Protein AF-A0A8H6FBV3-F1 (afdb_monomer)

Secondary structure (DSSP, 8-state):
----------SSPPB-TT-HHHHHHHHHHHHHHTT-GGGGTSPPPTTS-HHHHHHHHHHHHHHHHHHGGGB-HHHHTTS-GGGGS-HHHHHHHHHHHHS--SHHHHHHHHHHHHH--GGGSS-HHHHHHHHHHHHHHHHHTT----HHHHHHHHHHHHS-GGGHHHHHHHHHSTT--HHHHHHHHHHHHHHHHHHHTT-S---------------S------TT-B-TTT-SBS-GGG-TTT-GGGS-HHHHHHHHHHHHHHHHHHHHHHHHHHS--S---S-S--

Structure (mmCIF, N/CA/C/O backbone):
data_AF-A0A8H6FBV3-F1
#
_entry.id   AF-A0A8H6FBV3-F1
#
loop_
_atom_site.group_PDB
_atom_site.id
_atom_site.type_symbol
_atom_site.label_atom_id
_atom_site.label_alt_id
_atom_site.label_comp_id
_atom_site.label_asym_id
_atom_site.label_entity_id
_atom_site.label_seq_id
_atom_site.pdbx_PDB_ins_code
_atom_site.Cartn_x
_atom_site.Cartn_y
_atom_site.Cartn_z
_atom_site.occupancy
_atom_site.B_iso_or_equiv
_atom_site.auth_seq_id
_atom_site.auth_comp_id
_atom_site.auth_asym_id
_atom_site.auth_atom_id
_atom_site.pdbx_PDB_model_num
ATOM 1 N N . MET A 1 1 ? 17.469 -27.649 -43.132 1.00 36.38 1 MET A N 1
ATOM 2 C CA . MET A 1 1 ? 17.960 -26.373 -42.574 1.00 36.38 1 MET A CA 1
ATOM 3 C C . MET A 1 1 ? 16.772 -25.762 -41.874 1.00 36.38 1 MET A C 1
ATOM 5 O O . MET A 1 1 ? 15.987 -25.076 -42.512 1.00 36.38 1 MET A O 1
ATOM 9 N N . ASP A 1 2 ? 16.589 -26.124 -40.611 1.00 36.38 2 ASP A N 1
ATOM 10 C CA . ASP A 1 2 ? 15.511 -25.585 -39.791 1.00 36.38 2 ASP A CA 1
ATOM 11 C C . ASP A 1 2 ? 16.043 -24.346 -39.068 1.00 36.38 2 ASP A C 1
ATOM 13 O O . ASP A 1 2 ? 17.140 -24.405 -38.505 1.00 36.38 2 ASP A O 1
ATOM 17 N N . PRO A 1 3 ? 15.338 -23.205 -39.112 1.00 50.34 3 PRO A N 1
ATOM 18 C CA . PRO A 1 3 ? 15.733 -22.046 -38.342 1.00 50.34 3 PRO A CA 1
ATOM 19 C C . PRO A 1 3 ? 15.355 -22.309 -36.886 1.00 50.34 3 PRO A C 1
ATOM 21 O O . PRO A 1 3 ? 14.178 -22.310 -36.524 1.00 50.34 3 PRO A O 1
ATOM 24 N N . GLU A 1 4 ? 16.360 -22.543 -36.046 1.00 41.62 4 GLU A N 1
ATOM 25 C CA . GLU A 1 4 ? 16.199 -22.505 -34.599 1.00 41.62 4 GLU A CA 1
ATOM 26 C C . GLU A 1 4 ? 15.696 -21.113 -34.210 1.00 41.62 4 GLU A C 1
ATOM 28 O O . GLU A 1 4 ? 16.432 -20.123 -34.188 1.00 41.62 4 GLU A O 1
ATOM 33 N N . THR A 1 5 ? 14.404 -21.025 -33.909 1.00 41.53 5 THR A N 1
ATOM 34 C CA . THR A 1 5 ? 13.832 -19.903 -33.178 1.00 41.53 5 THR A CA 1
ATOM 35 C C . THR A 1 5 ? 14.474 -19.894 -31.798 1.00 41.53 5 THR A C 1
ATOM 37 O O . THR A 1 5 ? 14.030 -20.592 -30.886 1.00 41.53 5 THR A O 1
ATOM 40 N N . SER A 1 6 ? 15.552 -19.122 -31.664 1.00 36.62 6 SER A N 1
ATOM 41 C CA . SER A 1 6 ? 16.175 -18.791 -30.389 1.00 36.62 6 SER A CA 1
ATOM 42 C C . SER A 1 6 ? 15.161 -18.020 -29.544 1.00 36.62 6 SER A C 1
ATOM 44 O O . SER A 1 6 ? 15.046 -16.796 -29.600 1.00 36.62 6 SER A O 1
ATOM 46 N N . THR A 1 7 ? 14.351 -18.761 -28.791 1.00 39.19 7 THR A N 1
ATOM 47 C CA . THR A 1 7 ? 13.561 -18.218 -27.693 1.00 39.19 7 THR A CA 1
ATOM 48 C C . THR A 1 7 ? 14.531 -17.616 -26.688 1.00 39.19 7 THR A C 1
ATOM 50 O O . THR A 1 7 ? 15.174 -18.345 -25.932 1.00 39.19 7 THR A O 1
ATOM 53 N N . PHE A 1 8 ? 14.625 -16.286 -26.669 1.00 41.56 8 PHE A N 1
ATOM 54 C CA . PHE A 1 8 ? 15.199 -15.526 -25.564 1.00 41.56 8 PHE A CA 1
ATOM 55 C C . PHE A 1 8 ? 14.412 -15.875 -24.290 1.00 41.56 8 PHE A C 1
ATOM 57 O O . PHE A 1 8 ? 13.411 -15.244 -23.952 1.00 41.56 8 PHE A O 1
ATOM 64 N N . LYS A 1 9 ? 14.831 -16.924 -23.577 1.00 46.62 9 LYS A N 1
ATOM 65 C CA . LYS A 1 9 ? 14.408 -17.139 -22.195 1.00 46.62 9 LYS A CA 1
ATOM 66 C C . LYS A 1 9 ? 15.098 -16.059 -21.380 1.00 46.62 9 LYS A C 1
ATOM 68 O O . LYS A 1 9 ? 16.295 -16.151 -21.120 1.00 46.62 9 LYS A O 1
ATOM 73 N N . SER A 1 10 ? 14.354 -15.008 -21.040 1.00 55.53 10 SER A N 1
ATOM 74 C CA . SER A 1 10 ? 14.833 -14.017 -20.082 1.00 55.53 10 SER A CA 1
ATOM 75 C C . SER A 1 10 ? 15.294 -14.763 -18.820 1.00 55.53 10 SER A C 1
ATOM 77 O O . SER A 1 10 ? 14.540 -15.604 -18.325 1.00 55.53 10 SER A O 1
ATOM 79 N N . PRO A 1 11 ? 16.513 -14.513 -18.308 1.00 75.06 11 PRO A N 1
ATOM 80 C CA . PRO A 1 11 ? 17.035 -15.197 -17.122 1.00 75.06 11 PRO A CA 1
ATOM 81 C C . PRO A 1 11 ? 16.265 -14.834 -15.842 1.00 75.06 11 PRO A C 1
ATOM 83 O O . PRO A 1 11 ? 16.495 -15.427 -14.793 1.00 75.06 11 PRO A O 1
ATOM 86 N N . ILE A 1 12 ? 15.352 -13.864 -15.926 1.00 86.06 12 ILE A N 1
ATOM 87 C CA . ILE A 1 12 ? 14.548 -13.364 -14.816 1.00 86.06 12 ILE A CA 1
ATOM 88 C C . ILE A 1 12 ? 13.329 -14.263 -14.620 1.00 86.06 12 ILE A C 1
ATOM 90 O O . ILE A 1 12 ? 12.558 -14.515 -15.553 1.00 86.06 12 ILE A O 1
ATOM 94 N N . ARG A 1 13 ? 13.131 -14.718 -13.380 1.00 89.81 13 ARG A N 1
ATOM 95 C CA . ARG A 1 13 ? 11.948 -15.482 -12.976 1.00 89.81 13 ARG A CA 1
ATOM 96 C C . ARG A 1 13 ? 10.691 -14.656 -13.235 1.00 89.81 13 ARG A C 1
ATOM 98 O O . ARG A 1 13 ? 10.647 -13.483 -12.889 1.00 89.81 13 ARG A O 1
ATOM 105 N N . GLN A 1 14 ? 9.651 -15.264 -13.801 1.00 93.19 14 GLN A N 1
ATOM 106 C CA . GLN A 1 14 ? 8.417 -14.526 -14.061 1.00 93.19 14 GLN A CA 1
ATOM 107 C C . GLN A 1 14 ? 7.734 -14.049 -12.770 1.00 93.19 14 GLN A C 1
ATOM 109 O O . GLN A 1 14 ? 7.725 -14.761 -11.762 1.00 93.19 14 GLN A O 1
ATOM 114 N N . LEU A 1 15 ? 7.124 -12.865 -12.825 1.00 93.44 15 LEU A N 1
ATOM 115 C CA . LEU A 1 15 ? 6.291 -12.314 -11.767 1.00 93.44 15 LEU A CA 1
ATOM 116 C C . LEU A 1 15 ? 5.021 -13.146 -11.607 1.00 93.44 15 LEU A C 1
ATOM 118 O O . LEU A 1 15 ? 4.263 -13.358 -12.556 1.00 93.44 15 LEU A O 1
ATOM 122 N N . THR A 1 16 ? 4.785 -13.560 -10.375 1.00 92.19 16 THR A N 1
ATOM 123 C CA . THR A 1 16 ? 3.609 -14.262 -9.865 1.00 92.19 16 THR A CA 1
ATOM 124 C C . THR A 1 16 ? 3.089 -13.509 -8.643 1.00 92.19 16 THR A C 1
ATOM 126 O O . THR A 1 16 ? 3.710 -12.550 -8.185 1.00 92.19 16 THR A O 1
ATOM 129 N N . ASP A 1 17 ? 1.989 -13.977 -8.061 1.00 85.38 17 ASP A N 1
ATOM 130 C CA . ASP A 1 17 ? 1.403 -13.325 -6.887 1.00 85.38 17 ASP A CA 1
ATOM 131 C C . ASP A 1 17 ? 2.278 -13.395 -5.622 1.00 85.38 17 ASP A C 1
ATOM 133 O O . ASP A 1 17 ? 2.060 -12.628 -4.689 1.00 85.38 17 ASP A O 1
ATOM 137 N N . ASN A 1 18 ? 3.305 -14.254 -5.609 1.00 82.81 18 ASN A N 1
ATOM 138 C CA . ASN A 1 18 ? 4.066 -14.582 -4.400 1.00 82.81 18 ASN A CA 1
ATOM 139 C C . ASN A 1 18 ? 5.547 -14.170 -4.442 1.00 82.81 18 ASN A C 1
ATOM 141 O O . ASN A 1 18 ? 6.269 -14.439 -3.489 1.00 82.81 18 ASN A O 1
ATOM 145 N N . ASN A 1 19 ? 6.036 -13.565 -5.528 1.00 90.19 19 ASN A N 1
ATOM 146 C CA . ASN A 1 19 ? 7.470 -13.271 -5.693 1.00 90.19 19 ASN A CA 1
ATOM 147 C C . ASN A 1 19 ? 7.766 -11.829 -6.127 1.00 90.19 19 ASN A C 1
ATOM 149 O O . ASN A 1 19 ? 8.844 -11.570 -6.656 1.00 90.19 19 ASN A O 1
ATOM 153 N N . TYR A 1 20 ? 6.841 -10.889 -5.905 1.00 89.88 20 TYR A N 1
ATOM 154 C CA . TYR A 1 20 ? 7.011 -9.495 -6.329 1.00 89.88 20 TYR A CA 1
ATOM 155 C C . TYR A 1 20 ? 8.301 -8.853 -5.802 1.00 89.88 20 TYR A C 1
ATOM 157 O O . TYR A 1 20 ? 9.015 -8.218 -6.571 1.00 89.88 20 TYR A O 1
ATOM 165 N N . SER A 1 21 ? 8.643 -9.050 -4.524 1.00 86.62 21 SER A N 1
ATOM 166 C CA . SER A 1 21 ? 9.852 -8.463 -3.927 1.00 86.62 21 SER A CA 1
ATOM 167 C C . SER A 1 21 ? 11.143 -8.977 -4.571 1.00 86.62 21 SER A C 1
ATOM 169 O O . SER A 1 21 ? 12.029 -8.182 -4.871 1.00 86.62 21 SER A O 1
ATOM 171 N N . GLU A 1 22 ? 11.240 -10.288 -4.815 1.00 89.12 22 GLU A N 1
ATOM 172 C CA . GLU A 1 22 ? 12.386 -10.908 -5.498 1.00 89.12 22 GLU A CA 1
ATOM 173 C C . GLU A 1 22 ? 12.469 -10.434 -6.952 1.00 89.12 22 GLU A C 1
ATOM 175 O O . GLU A 1 22 ? 13.505 -9.953 -7.403 1.00 89.12 22 GLU A O 1
ATOM 180 N N . TRP A 1 23 ? 11.340 -10.486 -7.660 1.00 94.81 23 TRP A N 1
ATOM 181 C CA . TRP A 1 23 ? 11.230 -10.046 -9.047 1.00 94.81 23 TRP A CA 1
ATOM 182 C C . TRP A 1 23 ? 11.622 -8.574 -9.217 1.00 94.81 23 TRP A C 1
ATOM 184 O O . TRP A 1 23 ? 12.351 -8.220 -10.143 1.00 94.81 23 TRP A O 1
ATOM 194 N N . LEU A 1 24 ? 11.198 -7.705 -8.297 1.00 93.19 24 LEU A N 1
ATOM 195 C CA . LEU A 1 24 ? 11.514 -6.280 -8.333 1.00 93.19 24 LEU A CA 1
ATOM 196 C C . LEU A 1 24 ? 13.025 -6.023 -8.234 1.00 93.19 24 LEU A C 1
ATOM 198 O O . LEU A 1 24 ? 13.517 -5.079 -8.854 1.00 93.19 24 LEU A O 1
ATOM 202 N N . ILE A 1 25 ? 13.768 -6.843 -7.483 1.00 92.62 25 ILE A N 1
ATOM 203 C CA . ILE A 1 25 ? 15.232 -6.739 -7.383 1.00 92.62 25 ILE A CA 1
ATOM 204 C C . ILE A 1 25 ? 15.870 -7.005 -8.752 1.00 92.62 25 ILE A C 1
ATOM 206 O O . ILE A 1 25 ? 16.685 -6.197 -9.212 1.00 92.62 25 ILE A O 1
ATOM 210 N N . ASP A 1 26 ? 15.449 -8.075 -9.427 1.00 94.44 26 ASP A N 1
ATOM 211 C CA . ASP A 1 26 ? 15.965 -8.461 -10.743 1.00 94.44 26 ASP A CA 1
ATOM 212 C C . ASP A 1 26 ? 15.622 -7.423 -11.819 1.00 94.44 26 ASP A C 1
ATOM 214 O O . ASP A 1 26 ? 16.484 -7.009 -12.598 1.00 94.44 26 ASP A O 1
ATOM 218 N N . ILE A 1 27 ? 14.383 -6.922 -11.828 1.00 95.12 27 ILE A N 1
ATOM 219 C CA . ILE A 1 27 ? 13.943 -5.878 -12.765 1.00 95.12 27 ILE A CA 1
ATOM 220 C C . ILE A 1 27 ? 14.679 -4.568 -12.532 1.00 95.12 27 ILE A C 1
ATOM 222 O O . ILE A 1 27 ? 15.121 -3.917 -13.482 1.00 95.12 27 ILE A O 1
ATOM 226 N N . LYS A 1 28 ? 14.879 -4.189 -11.271 1.00 93.94 28 LYS A N 1
ATOM 227 C CA . LYS A 1 28 ? 15.669 -3.010 -10.928 1.00 93.94 28 LYS A CA 1
ATOM 228 C C . LYS A 1 28 ? 17.103 -3.140 -11.433 1.00 93.94 28 LYS A C 1
ATOM 230 O O . LYS A 1 28 ? 17.643 -2.162 -11.949 1.00 93.94 28 LYS A O 1
ATOM 235 N N . ALA A 1 29 ? 17.719 -4.317 -11.322 1.00 93.38 29 ALA A N 1
ATOM 236 C CA . ALA A 1 29 ? 19.051 -4.571 -11.869 1.00 93.38 29 ALA A CA 1
ATOM 237 C C . ALA A 1 29 ? 19.065 -4.493 -13.408 1.00 93.38 29 ALA A C 1
ATOM 239 O O . ALA A 1 29 ? 19.900 -3.780 -13.970 1.00 93.38 29 ALA A O 1
ATOM 240 N N . LEU A 1 30 ? 18.101 -5.137 -14.077 1.00 94.31 30 LEU A N 1
ATOM 241 C CA . LEU A 1 30 ? 17.950 -5.125 -15.536 1.00 94.31 30 LEU A CA 1
ATOM 242 C C . LEU A 1 30 ? 17.825 -3.697 -16.086 1.00 94.31 30 LEU A C 1
ATOM 244 O O . LEU A 1 30 ? 18.582 -3.287 -16.968 1.00 94.31 30 LEU A O 1
ATOM 248 N N . LEU A 1 31 ? 16.889 -2.919 -15.539 1.00 95.06 31 LEU A N 1
ATOM 249 C CA . LEU A 1 31 ? 16.607 -1.563 -16.005 1.00 95.06 31 LEU A CA 1
ATOM 250 C C . LEU A 1 31 ? 17.747 -0.596 -15.678 1.00 95.06 31 LEU A C 1
ATOM 252 O O . LEU A 1 31 ? 18.034 0.300 -16.472 1.00 95.06 31 LEU A O 1
ATOM 256 N N . ARG A 1 32 ? 18.440 -0.770 -14.544 1.00 94.00 32 ARG A N 1
ATOM 257 C CA . ARG A 1 32 ? 19.646 0.016 -14.227 1.00 94.00 32 ARG A CA 1
ATOM 258 C C . ARG A 1 32 ? 20.781 -0.267 -15.202 1.00 94.00 32 ARG A C 1
ATOM 260 O O . ARG A 1 32 ? 21.422 0.684 -15.641 1.00 94.00 32 ARG A O 1
ATOM 267 N N . GLY A 1 33 ? 20.979 -1.528 -15.591 1.00 92.06 33 GLY A N 1
ATOM 268 C CA . GLY A 1 33 ? 21.960 -1.910 -16.611 1.00 92.06 33 GLY A CA 1
ATOM 269 C C . GLY A 1 33 ? 21.747 -1.189 -17.946 1.00 92.06 33 GLY A C 1
ATOM 270 O O . GLY A 1 33 ? 22.712 -0.856 -18.629 1.00 92.06 33 GLY A O 1
ATOM 271 N N . LYS A 1 34 ? 20.491 -0.863 -18.272 1.00 93.19 34 LYS A N 1
ATOM 272 C CA . LYS A 1 34 ? 20.105 -0.116 -19.478 1.00 93.19 34 LYS A CA 1
ATOM 273 C C . LYS A 1 34 ? 19.837 1.376 -19.263 1.00 93.19 34 LYS A C 1
ATOM 275 O O . LYS A 1 34 ? 19.474 2.065 -20.205 1.00 93.19 34 LYS A O 1
ATOM 280 N N . LYS A 1 35 ? 20.043 1.903 -18.049 1.00 93.44 35 LYS A N 1
ATOM 281 C CA . LYS A 1 35 ? 19.740 3.301 -17.668 1.00 93.44 35 LYS A CA 1
ATOM 282 C C . LYS A 1 35 ? 18.259 3.697 -17.828 1.00 93.44 35 LYS A C 1
ATOM 284 O O . LYS A 1 35 ? 17.950 4.878 -17.941 1.00 93.44 35 LYS A O 1
ATOM 289 N N . LEU A 1 36 ? 17.348 2.725 -17.772 1.00 94.62 36 LEU A N 1
ATOM 290 C CA . LEU A 1 36 ? 15.904 2.920 -17.938 1.00 94.62 36 LEU A CA 1
ATOM 291 C C . LEU A 1 36 ? 15.145 3.050 -16.606 1.00 94.62 36 LEU A C 1
ATOM 293 O O . LEU A 1 36 ? 14.011 3.511 -16.587 1.00 94.62 36 LEU A O 1
ATOM 297 N N . TRP A 1 37 ? 15.767 2.683 -15.475 1.00 94.25 37 TRP A N 1
ATOM 298 C CA . TRP A 1 37 ? 15.100 2.621 -14.162 1.00 94.25 37 TRP A CA 1
ATOM 299 C C . TRP A 1 37 ? 14.359 3.911 -13.781 1.00 94.25 37 TRP A C 1
ATOM 301 O O . TRP A 1 37 ? 13.216 3.846 -13.338 1.00 94.25 37 TRP A O 1
ATOM 311 N N . ASN A 1 38 ? 14.970 5.078 -13.992 1.00 91.94 38 ASN A N 1
ATOM 312 C CA . ASN A 1 38 ? 14.386 6.358 -13.575 1.00 91.94 38 ASN A CA 1
ATOM 313 C C . ASN A 1 38 ? 13.064 6.662 -14.302 1.00 91.94 38 ASN A C 1
ATOM 315 O O . ASN A 1 38 ? 12.129 7.162 -13.685 1.00 91.94 38 ASN A O 1
ATOM 319 N N . TYR A 1 39 ? 12.949 6.256 -15.569 1.00 92.44 39 TYR A N 1
ATOM 320 C CA . TYR A 1 39 ? 11.742 6.424 -16.387 1.00 92.44 39 TYR A CA 1
ATOM 321 C C . TYR A 1 39 ? 10.570 5.548 -15.931 1.00 92.44 39 TYR A C 1
ATOM 323 O O . TYR A 1 39 ? 9.466 5.710 -16.425 1.00 92.44 39 TYR A O 1
ATOM 331 N N . THR A 1 40 ? 10.795 4.629 -14.986 1.00 90.88 40 THR A N 1
ATOM 332 C CA . THR A 1 40 ? 9.735 3.805 -14.384 1.00 90.88 40 THR A CA 1
ATOM 333 C C . THR A 1 40 ? 9.308 4.272 -12.994 1.00 90.88 40 THR A C 1
ATOM 335 O O . THR A 1 40 ? 8.367 3.725 -12.428 1.00 90.88 40 THR A O 1
ATOM 338 N N . GLN A 1 41 ? 10.023 5.239 -12.412 1.00 88.75 41 GLN A N 1
ATOM 339 C CA . GLN A 1 41 ? 9.788 5.722 -11.046 1.00 88.75 41 GLN A CA 1
ATOM 340 C C . GLN A 1 41 ? 9.212 7.137 -11.021 1.00 88.75 41 GLN A C 1
ATOM 342 O O . GLN A 1 41 ? 8.458 7.475 -10.112 1.00 88.75 41 GLN A O 1
ATOM 347 N N . GLU A 1 42 ? 9.575 7.960 -12.003 1.00 87.00 42 GLU A N 1
ATOM 348 C CA . GLU A 1 42 ? 9.211 9.372 -12.063 1.00 87.00 42 GLU A CA 1
ATOM 349 C C . GLU A 1 42 ? 8.268 9.621 -13.236 1.00 87.00 42 GLU A C 1
ATOM 351 O O . GLU A 1 42 ? 8.569 9.249 -14.372 1.00 87.00 42 GLU A O 1
ATOM 356 N N . ALA A 1 43 ? 7.146 10.284 -12.950 1.00 85.62 43 ALA A N 1
ATOM 357 C CA . ALA A 1 43 ? 6.222 10.760 -13.968 1.00 85.62 43 ALA A CA 1
ATOM 358 C C . ALA A 1 43 ? 6.925 11.743 -14.928 1.00 85.62 43 ALA A C 1
ATOM 360 O O . ALA A 1 43 ? 7.889 12.412 -14.532 1.00 85.62 43 ALA A O 1
ATOM 361 N N . PRO A 1 44 ? 6.450 11.868 -16.180 1.00 84.62 44 PRO A N 1
ATOM 362 C CA . PRO A 1 44 ? 6.997 12.850 -17.100 1.00 84.62 44 PRO A CA 1
ATOM 363 C C . PRO A 1 44 ? 6.777 14.260 -16.546 1.00 84.62 44 PRO A C 1
ATOM 365 O O . PRO A 1 44 ? 5.670 14.631 -16.162 1.00 84.62 44 PRO A O 1
ATOM 368 N N . ASP A 1 45 ? 7.848 15.045 -16.523 1.00 84.88 45 ASP A N 1
ATOM 369 C CA . ASP A 1 45 ? 7.813 16.444 -16.107 1.00 84.88 45 ASP A CA 1
ATOM 370 C C . ASP A 1 45 ? 7.087 17.287 -17.178 1.00 84.88 45 ASP A C 1
ATOM 372 O O . ASP A 1 45 ? 7.550 17.317 -18.330 1.00 84.88 45 ASP A O 1
ATOM 376 N N . PRO A 1 46 ? 5.960 17.944 -16.836 1.00 83.94 46 PRO A N 1
ATOM 377 C CA . PRO A 1 46 ? 5.157 18.695 -17.796 1.00 83.94 46 PRO A CA 1
ATOM 378 C C . PRO A 1 46 ? 5.872 19.944 -18.328 1.00 83.94 46 PRO A C 1
ATOM 380 O O . PRO A 1 46 ? 5.564 20.377 -19.439 1.00 83.94 46 PRO A O 1
ATOM 383 N N . ASP A 1 47 ? 6.853 20.481 -17.596 1.00 86.31 47 ASP A N 1
ATOM 384 C CA . ASP A 1 47 ? 7.536 21.736 -17.932 1.00 86.31 47 ASP A CA 1
A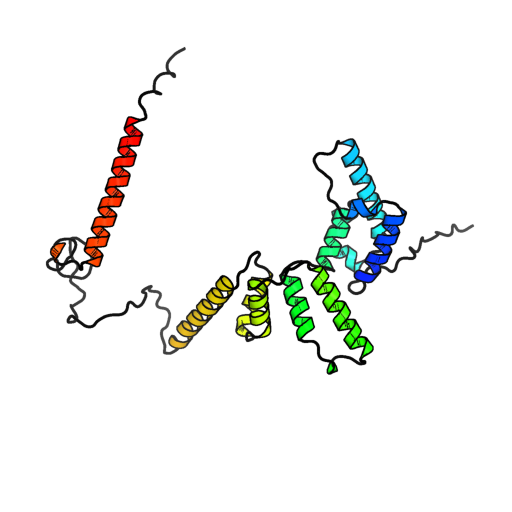TOM 385 C C . ASP A 1 47 ? 8.724 21.529 -18.889 1.00 86.31 47 ASP A C 1
ATOM 387 O O . ASP A 1 47 ? 9.333 22.482 -19.386 1.00 86.31 47 ASP A O 1
ATOM 391 N N . LYS A 1 48 ? 9.068 20.271 -19.191 1.00 87.25 48 LYS A N 1
ATOM 392 C CA . LYS A 1 48 ? 10.144 19.942 -20.133 1.00 87.25 48 LYS A CA 1
ATOM 393 C C . LYS A 1 48 ? 9.721 20.139 -21.586 1.00 87.25 48 LYS A C 1
ATOM 395 O O . LYS A 1 48 ? 8.559 19.988 -21.954 1.00 87.25 48 LYS A O 1
ATOM 400 N N . SER A 1 49 ? 10.710 20.403 -22.445 1.00 89.81 49 SER A N 1
ATOM 401 C CA . SER A 1 49 ? 10.507 20.557 -23.890 1.00 89.81 49 SER A CA 1
ATOM 402 C C . SER A 1 49 ? 9.824 19.337 -24.521 1.00 89.81 49 SER A C 1
ATOM 404 O O . SER A 1 49 ? 10.012 18.200 -24.083 1.00 89.81 49 SER A O 1
ATOM 406 N N . VAL A 1 50 ? 9.113 19.554 -25.632 1.00 88.31 50 VAL A N 1
ATOM 407 C CA . VAL A 1 50 ? 8.453 18.486 -26.413 1.00 88.31 50 VAL A CA 1
ATOM 408 C C . VAL A 1 50 ? 9.424 17.351 -26.768 1.00 88.31 50 VAL A C 1
ATOM 410 O O . VAL A 1 50 ? 9.075 16.177 -26.682 1.00 88.31 50 VAL A O 1
ATOM 413 N N . THR A 1 51 ? 10.672 17.685 -27.103 1.00 88.88 51 THR A N 1
ATOM 414 C CA . THR A 1 51 ? 11.734 16.712 -27.404 1.00 88.88 51 THR A CA 1
ATOM 415 C C . THR A 1 51 ? 12.148 15.877 -26.192 1.00 88.88 51 THR A C 1
ATOM 417 O O . THR A 1 51 ? 12.378 14.676 -26.321 1.00 88.88 51 THR A O 1
ATOM 420 N N . ALA A 1 52 ? 12.225 16.480 -25.004 1.00 87.75 52 ALA A N 1
ATOM 421 C CA . ALA A 1 52 ? 12.543 15.770 -23.771 1.00 87.75 52 ALA A CA 1
ATOM 422 C C . ALA A 1 52 ? 11.387 14.865 -23.322 1.00 87.75 52 ALA A C 1
ATOM 424 O O . ALA A 1 52 ? 11.636 13.754 -22.855 1.00 87.75 52 ALA A O 1
ATOM 425 N N . GLN A 1 53 ? 10.139 15.299 -23.521 1.00 87.94 53 GLN A N 1
ATOM 426 C CA . GLN A 1 53 ? 8.958 14.473 -23.270 1.00 87.94 53 GLN A CA 1
ATOM 427 C C . GLN A 1 53 ? 8.882 13.277 -24.225 1.00 87.94 53 GLN A C 1
ATOM 429 O O . GLN A 1 53 ? 8.605 12.169 -23.777 1.00 87.94 53 GLN A O 1
ATOM 434 N N . ALA A 1 54 ? 9.162 13.471 -25.518 1.00 90.00 54 ALA A N 1
ATOM 435 C CA . ALA A 1 54 ? 9.216 12.376 -26.488 1.00 90.00 54 ALA A CA 1
ATOM 436 C C . ALA A 1 54 ? 10.272 11.335 -26.087 1.00 90.00 54 ALA A C 1
ATOM 438 O O . ALA A 1 54 ? 9.957 10.159 -25.954 1.00 90.00 54 ALA A O 1
ATOM 439 N N . LYS A 1 55 ? 11.487 11.786 -25.746 1.00 91.50 55 LYS A N 1
ATOM 440 C CA . LYS A 1 55 ? 12.553 10.899 -25.263 1.00 91.50 55 LYS A CA 1
ATOM 441 C C . LYS A 1 55 ? 12.168 10.144 -23.986 1.00 91.50 55 LYS A C 1
ATOM 443 O O . LYS A 1 55 ? 12.532 8.979 -23.839 1.00 91.50 55 LYS A O 1
ATOM 448 N N . TRP A 1 56 ? 11.474 10.805 -23.054 1.00 93.44 56 TRP A N 1
ATOM 449 C CA . TRP A 1 56 ? 10.966 10.149 -21.847 1.00 93.44 56 TRP A CA 1
ATOM 450 C C . TRP A 1 56 ? 9.985 9.033 -22.214 1.00 93.44 56 TRP A C 1
ATOM 452 O O . TRP A 1 56 ? 10.152 7.924 -21.719 1.00 93.44 56 TRP A O 1
ATOM 462 N N . ARG A 1 57 ? 9.036 9.295 -23.125 1.00 92.06 57 ARG A N 1
ATOM 463 C CA . ARG A 1 57 ? 8.055 8.294 -23.578 1.00 92.06 57 ARG A CA 1
ATOM 464 C C . ARG A 1 57 ? 8.730 7.110 -24.259 1.00 92.06 57 ARG A C 1
ATOM 466 O O . ARG A 1 57 ? 8.429 5.981 -23.904 1.00 92.06 57 ARG A O 1
ATOM 473 N N . ASP A 1 58 ? 9.689 7.359 -25.148 1.00 93.94 58 ASP A N 1
ATOM 474 C CA . ASP A 1 58 ? 10.437 6.290 -25.823 1.00 93.94 58 ASP A CA 1
ATOM 475 C C . ASP A 1 58 ? 11.184 5.406 -24.811 1.00 93.94 58 ASP A C 1
ATOM 477 O O . ASP A 1 58 ? 11.164 4.183 -24.906 1.00 93.94 58 ASP A O 1
ATOM 481 N N . SER A 1 59 ? 11.799 6.019 -23.791 1.00 94.12 59 SER A N 1
ATOM 482 C CA . SER A 1 59 ? 12.503 5.284 -22.728 1.00 94.12 59 SER A CA 1
ATOM 483 C C . SER A 1 59 ? 11.543 4.535 -21.793 1.00 94.12 59 SER A C 1
ATOM 485 O O . SER A 1 59 ? 11.860 3.440 -21.331 1.00 94.12 59 SER A O 1
ATOM 487 N N . ALA A 1 60 ? 10.370 5.106 -21.503 1.00 94.31 60 ALA A N 1
ATOM 488 C CA . ALA A 1 60 ? 9.332 4.455 -20.708 1.00 94.31 60 ALA A CA 1
ATOM 489 C C . ALA A 1 60 ? 8.730 3.251 -21.451 1.00 94.31 60 ALA A C 1
ATOM 491 O O . ALA A 1 60 ? 8.530 2.202 -20.839 1.00 94.31 60 ALA A O 1
ATOM 492 N N . MET A 1 61 ? 8.510 3.371 -22.761 1.00 95.12 61 MET A N 1
ATOM 493 C CA . MET A 1 61 ? 8.054 2.283 -23.627 1.00 95.12 61 MET A CA 1
ATOM 494 C C . MET A 1 61 ? 9.113 1.177 -23.729 1.00 95.12 61 MET A C 1
ATOM 496 O O . MET A 1 61 ? 8.804 0.013 -23.495 1.00 95.12 61 MET A O 1
ATOM 500 N N . GLU A 1 62 ? 10.391 1.525 -23.934 1.00 95.25 62 GLU A N 1
ATOM 501 C CA . GLU A 1 62 ? 11.480 0.534 -23.936 1.00 95.25 62 GLU A CA 1
ATOM 502 C C . GLU A 1 62 ? 11.565 -0.218 -22.594 1.00 95.25 62 GLU A C 1
ATOM 504 O O . GLU A 1 62 ? 11.799 -1.429 -22.552 1.00 95.25 62 GLU A O 1
ATOM 509 N N . ALA A 1 63 ? 11.348 0.475 -21.472 1.00 95.38 63 ALA A N 1
ATOM 510 C CA . ALA A 1 63 ? 11.272 -0.175 -20.170 1.00 95.38 63 ALA A CA 1
ATOM 511 C C . ALA A 1 63 ? 10.085 -1.151 -20.090 1.00 95.38 63 ALA A C 1
ATOM 513 O O . ALA A 1 63 ? 10.265 -2.277 -19.624 1.00 95.38 63 ALA A O 1
ATOM 514 N N . ALA A 1 64 ? 8.901 -0.756 -20.567 1.00 94.81 64 ALA A N 1
ATOM 515 C CA . ALA A 1 64 ? 7.718 -1.615 -20.604 1.00 94.81 64 ALA A CA 1
ATOM 516 C C . ALA A 1 64 ? 7.949 -2.887 -21.435 1.00 94.81 64 ALA A C 1
ATOM 518 O O . ALA A 1 64 ? 7.630 -3.989 -20.975 1.00 94.81 64 ALA A O 1
ATOM 519 N N . ASP A 1 65 ? 8.587 -2.763 -22.600 1.00 95.06 65 ASP A N 1
ATOM 520 C CA . ASP A 1 65 ? 8.925 -3.887 -23.479 1.00 95.06 65 ASP A CA 1
ATOM 521 C C . ASP A 1 65 ? 9.857 -4.899 -22.800 1.00 95.06 65 ASP A C 1
ATOM 523 O O . ASP A 1 65 ? 9.728 -6.111 -22.988 1.00 95.06 65 ASP A O 1
ATOM 527 N N . LEU A 1 66 ? 10.779 -4.424 -21.958 1.00 94.38 66 LEU A N 1
ATOM 528 C CA . LEU A 1 66 ? 11.697 -5.282 -21.206 1.00 94.38 66 LEU A CA 1
ATOM 529 C C . LEU A 1 66 ? 11.036 -5.964 -20.009 1.00 94.38 66 LEU A C 1
ATOM 531 O O . LEU A 1 66 ? 11.385 -7.100 -19.681 1.00 94.38 66 LEU A O 1
ATOM 535 N N . ILE A 1 67 ? 10.097 -5.286 -19.350 1.00 94.75 67 ILE A N 1
ATOM 536 C CA . ILE A 1 67 ? 9.397 -5.812 -18.175 1.00 94.75 67 ILE A CA 1
ATOM 537 C C . ILE A 1 67 ? 8.333 -6.831 -18.604 1.00 94.75 67 ILE A C 1
ATOM 539 O O . ILE A 1 67 ? 8.242 -7.909 -18.018 1.00 94.75 67 ILE A O 1
ATOM 543 N N . THR A 1 68 ? 7.566 -6.552 -19.658 1.00 95.19 68 THR A N 1
ATOM 544 C CA . THR A 1 68 ? 6.446 -7.378 -20.146 1.00 95.19 68 THR A CA 1
ATOM 545 C C . THR A 1 68 ? 6.722 -8.889 -20.259 1.00 95.19 68 THR A C 1
ATOM 547 O O . THR A 1 68 ? 5.880 -9.676 -19.807 1.00 95.19 68 THR A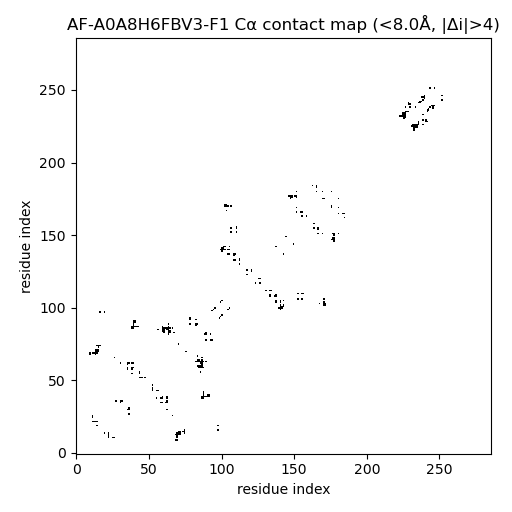 O 1
ATOM 550 N N . PRO A 1 69 ? 7.841 -9.376 -20.833 1.00 94.19 69 PRO A N 1
ATOM 551 C CA . PRO A 1 69 ? 8.115 -10.816 -20.929 1.00 94.19 69 PRO A CA 1
ATOM 552 C C . PRO A 1 69 ? 8.386 -11.475 -19.568 1.00 94.19 69 PRO A C 1
ATOM 554 O O . PRO A 1 69 ? 8.257 -12.693 -19.430 1.00 94.19 69 PRO A O 1
ATOM 557 N N . THR A 1 70 ? 8.729 -10.679 -18.555 1.00 94.25 70 THR A N 1
ATOM 558 C CA . THR A 1 70 ? 8.972 -11.146 -17.186 1.00 94.25 70 THR A CA 1
ATOM 559 C C . THR A 1 70 ? 7.695 -11.224 -16.355 1.00 94.25 70 THR A C 1
ATOM 561 O O . THR A 1 70 ? 7.751 -11.665 -15.217 1.00 94.25 70 THR A O 1
ATOM 564 N N . ILE A 1 71 ? 6.536 -10.829 -16.885 1.00 94.06 71 ILE A N 1
ATOM 565 C CA . ILE A 1 71 ? 5.253 -10.914 -16.179 1.00 94.06 71 ILE A CA 1
ATOM 566 C C . ILE A 1 71 ? 4.517 -12.183 -16.624 1.00 94.06 71 ILE A C 1
ATOM 568 O O . ILE A 1 71 ? 4.402 -12.450 -17.823 1.00 94.06 71 ILE A O 1
ATOM 572 N N . SER A 1 72 ? 3.993 -12.971 -15.681 1.00 94.00 72 SER A N 1
ATOM 573 C CA . SER A 1 72 ? 3.171 -14.139 -16.027 1.00 94.00 72 SER A CA 1
ATOM 574 C C . SER A 1 72 ? 1.808 -13.734 -16.607 1.00 94.00 72 SER A C 1
ATOM 576 O O . SER A 1 72 ? 1.276 -12.662 -16.317 1.00 94.00 72 SER A O 1
ATOM 578 N N . GLY A 1 73 ? 1.208 -14.610 -17.420 1.00 92.25 73 GLY A N 1
ATOM 579 C CA . GLY A 1 73 ? -0.105 -14.373 -18.038 1.00 92.25 73 GLY A CA 1
ATOM 580 C C . GLY A 1 73 ? -1.208 -13.930 -17.058 1.00 92.25 73 GLY A C 1
ATOM 581 O O . GLY A 1 73 ? -1.856 -12.920 -17.332 1.00 92.25 73 GLY A O 1
ATOM 582 N N . PRO A 1 74 ? -1.395 -14.602 -15.902 1.00 93.00 74 PRO A N 1
ATOM 583 C CA . PRO A 1 74 ? -2.397 -14.202 -14.910 1.00 93.00 74 PRO A CA 1
ATOM 584 C C . PRO A 1 74 ? -2.181 -12.796 -14.345 1.00 93.00 74 PRO A C 1
ATOM 586 O O . PRO A 1 74 ? -3.142 -12.072 -14.109 1.00 93.00 74 PRO A O 1
ATOM 589 N N . VAL A 1 75 ? -0.926 -12.381 -14.153 1.00 92.69 75 VAL A N 1
ATOM 590 C CA . VAL A 1 75 ? -0.611 -11.038 -13.647 1.00 92.69 75 VAL A CA 1
ATOM 591 C C . VAL A 1 75 ? -0.857 -9.980 -14.721 1.00 92.69 75 VAL A C 1
ATOM 593 O O . VAL A 1 75 ? -1.393 -8.919 -14.414 1.00 92.69 75 VAL A O 1
ATOM 596 N N . LYS A 1 76 ? -0.569 -10.282 -15.997 1.00 93.19 76 LYS A N 1
ATOM 597 C CA . LYS A 1 76 ? -0.880 -9.371 -17.113 1.00 93.19 76 LYS A CA 1
ATOM 598 C C . LYS A 1 76 ? -2.366 -9.028 -17.190 1.00 93.19 76 LYS A C 1
ATOM 600 O O . LYS A 1 76 ? -2.701 -7.882 -17.454 1.00 93.19 76 LYS A O 1
ATOM 605 N N . GLN A 1 77 ? -3.245 -9.992 -16.913 1.00 92.44 77 GLN A N 1
ATOM 606 C CA . GLN A 1 77 ? -4.698 -9.777 -16.917 1.00 92.44 77 GLN A CA 1
ATOM 607 C C . GLN A 1 77 ? -5.177 -8.800 -15.831 1.00 92.44 77 GLN A C 1
ATOM 609 O O . GLN A 1 77 ? -6.277 -8.268 -15.944 1.00 92.44 77 GLN A O 1
ATOM 614 N N . LYS A 1 78 ? -4.370 -8.551 -14.791 1.00 91.25 78 LYS A N 1
ATOM 615 C CA . LYS A 1 78 ? -4.673 -7.573 -13.733 1.00 91.25 78 LYS A CA 1
ATOM 616 C C . LYS A 1 78 ? -4.316 -6.135 -14.135 1.00 91.25 78 LYS A C 1
ATOM 618 O O . LYS A 1 78 ? -4.684 -5.207 -13.421 1.00 91.25 78 LYS A O 1
ATOM 623 N N . LEU A 1 79 ? -3.590 -5.944 -15.239 1.00 92.50 79 LEU A N 1
ATOM 624 C CA . LEU A 1 79 ? -3.136 -4.640 -15.720 1.00 92.50 79 LEU A CA 1
ATOM 625 C C . LEU A 1 79 ? -4.015 -4.127 -16.864 1.00 92.50 79 LEU A C 1
ATOM 627 O O . LEU A 1 79 ? -4.575 -4.896 -17.644 1.00 92.50 79 LEU A O 1
ATOM 631 N N . GLN A 1 80 ? -4.108 -2.803 -16.984 1.00 91.00 80 GLN A N 1
ATOM 632 C CA . GLN A 1 80 ? -4.747 -2.163 -18.131 1.00 91.00 80 GLN A CA 1
ATOM 633 C C . GLN A 1 80 ? -3.852 -2.253 -19.375 1.00 91.00 80 GLN A C 1
ATOM 635 O O . GLN A 1 80 ? -2.628 -2.270 -19.263 1.00 91.00 80 GLN A O 1
ATOM 640 N N . ALA A 1 81 ? -4.456 -2.280 -20.567 1.00 90.00 81 ALA A N 1
ATOM 641 C CA . ALA A 1 81 ? -3.719 -2.425 -21.826 1.00 90.00 81 ALA A CA 1
ATOM 642 C C . ALA A 1 81 ? -2.682 -1.305 -22.049 1.00 90.00 81 ALA A C 1
ATOM 644 O O . ALA A 1 81 ? -1.557 -1.585 -22.440 1.00 90.00 81 ALA A O 1
ATOM 645 N N . ASN A 1 82 ? -3.029 -0.062 -21.710 1.00 90.25 82 ASN A N 1
ATOM 646 C CA . ASN A 1 82 ? -2.136 1.099 -21.811 1.00 90.25 82 ASN A CA 1
ATOM 647 C C . ASN A 1 82 ? -0.920 1.035 -20.870 1.00 90.25 82 ASN A C 1
ATOM 649 O O . ASN A 1 82 ? 0.065 1.726 -21.104 1.00 90.25 82 ASN A O 1
ATOM 653 N N . ALA A 1 83 ? -0.961 0.219 -19.810 1.00 90.38 83 ALA A N 1
ATOM 654 C CA . ALA A 1 83 ? 0.190 0.028 -18.936 1.00 90.38 83 ALA A CA 1
ATOM 655 C C . ALA A 1 83 ? 1.330 -0.704 -19.657 1.00 90.38 83 ALA A C 1
ATOM 657 O O . ALA A 1 83 ? 2.472 -0.596 -19.235 1.00 90.38 83 ALA A O 1
ATOM 658 N N . PHE A 1 84 ? 1.051 -1.430 -20.743 1.00 92.81 84 PHE A N 1
ATOM 659 C CA . PHE A 1 84 ? 2.083 -2.117 -21.522 1.00 92.81 84 PHE A CA 1
ATOM 660 C C . PHE A 1 84 ? 2.849 -1.203 -22.482 1.00 92.81 84 PHE A C 1
ATOM 662 O O . PHE A 1 84 ? 3.909 -1.605 -22.945 1.00 92.81 84 PHE A O 1
ATOM 669 N N . ASP A 1 85 ? 2.377 0.027 -22.689 1.00 92.69 85 ASP A N 1
ATOM 670 C CA . ASP A 1 85 ? 3.046 1.036 -23.519 1.00 92.69 85 ASP A CA 1
ATOM 671 C C . ASP A 1 85 ? 3.861 2.043 -22.678 1.00 92.69 85 ASP A C 1
ATOM 673 O O . ASP A 1 85 ? 4.578 2.884 -23.220 1.00 92.69 85 ASP A O 1
ATOM 677 N N . ASP A 1 86 ? 3.757 1.979 -21.345 1.00 92.88 86 ASP A N 1
ATOM 678 C CA . ASP A 1 86 ? 4.366 2.934 -20.416 1.00 92.88 86 ASP A CA 1
ATOM 679 C C . ASP A 1 86 ? 4.911 2.223 -19.165 1.00 92.88 86 ASP A C 1
ATOM 681 O O . ASP A 1 86 ? 4.169 1.782 -18.282 1.00 92.88 86 ASP A O 1
ATOM 685 N N . GLY A 1 87 ? 6.241 2.145 -19.058 1.00 93.25 87 GLY A N 1
ATOM 686 C CA . GLY A 1 87 ? 6.928 1.478 -17.955 1.00 93.25 87 GLY A CA 1
ATOM 687 C C . GLY A 1 87 ? 6.697 2.127 -16.588 1.00 93.25 87 GLY A C 1
ATOM 688 O O . GLY A 1 87 ? 6.727 1.423 -15.577 1.00 93.25 87 GLY A O 1
ATOM 689 N N . TYR A 1 88 ? 6.428 3.434 -16.524 1.00 94.19 88 TYR A N 1
ATOM 690 C CA . TYR A 1 88 ? 6.053 4.107 -15.279 1.00 94.19 88 TYR A CA 1
ATOM 691 C C . TYR A 1 88 ? 4.653 3.690 -14.837 1.00 94.19 88 TYR A C 1
ATOM 693 O O . TYR A 1 88 ? 4.454 3.313 -13.675 1.00 94.19 88 TYR A O 1
ATOM 701 N N . LEU A 1 89 ? 3.691 3.692 -15.762 1.00 94.44 89 LEU A N 1
ATOM 702 C CA . LEU A 1 89 ? 2.328 3.255 -15.472 1.00 94.44 89 LEU A CA 1
ATOM 703 C C . LEU A 1 89 ? 2.294 1.772 -15.080 1.00 94.44 89 LEU A C 1
ATOM 705 O O . LEU A 1 89 ? 1.617 1.407 -14.113 1.00 94.44 89 LEU A O 1
ATOM 709 N N . MET A 1 90 ? 3.068 0.928 -15.771 1.00 94.81 90 MET A N 1
ATOM 710 C CA . MET A 1 90 ? 3.222 -0.492 -15.454 1.00 94.81 90 MET A CA 1
ATOM 711 C C . MET A 1 90 ? 3.742 -0.706 -14.036 1.00 94.81 90 MET A C 1
ATOM 713 O O . MET A 1 90 ? 3.106 -1.399 -13.240 1.00 94.81 90 MET A O 1
ATOM 717 N N . MET A 1 91 ? 4.887 -0.101 -13.708 1.00 94.62 91 MET A N 1
ATOM 718 C CA . MET A 1 91 ? 5.532 -0.287 -12.411 1.00 94.62 91 MET A CA 1
ATOM 719 C C . MET A 1 91 ? 4.685 0.280 -11.275 1.00 94.62 91 MET A C 1
ATOM 721 O O . MET A 1 91 ? 4.580 -0.351 -10.224 1.00 94.62 91 MET A O 1
ATOM 725 N N . THR A 1 92 ? 4.020 1.414 -11.495 1.00 92.69 92 THR A N 1
ATOM 726 C CA . THR A 1 92 ? 3.083 1.992 -10.524 1.00 92.69 92 THR A CA 1
ATOM 727 C C . THR A 1 92 ? 1.888 1.070 -10.284 1.00 92.69 92 THR A C 1
ATOM 729 O O . THR A 1 92 ? 1.527 0.808 -9.138 1.00 92.69 92 THR A O 1
ATOM 732 N N . SER A 1 93 ? 1.305 0.512 -11.347 1.00 93.06 93 SER A N 1
ATOM 733 C CA . SER A 1 93 ? 0.162 -0.404 -11.244 1.00 93.06 93 SER A CA 1
ATOM 734 C C . SER A 1 93 ? 0.531 -1.695 -10.513 1.00 93.06 93 SER A C 1
ATOM 736 O O . SER A 1 93 ? -0.181 -2.121 -9.606 1.00 93.06 93 SER A O 1
ATOM 738 N N . LEU A 1 94 ? 1.677 -2.290 -10.852 1.00 93.44 94 LEU A N 1
ATOM 739 C CA . LEU A 1 94 ? 2.194 -3.476 -10.171 1.00 93.44 94 LEU A CA 1
ATOM 740 C C . LEU A 1 94 ? 2.499 -3.197 -8.695 1.00 93.44 94 LEU A C 1
ATOM 742 O O . LEU A 1 94 ? 2.131 -3.996 -7.835 1.00 93.44 94 LEU A O 1
ATOM 746 N N . ALA A 1 95 ? 3.109 -2.050 -8.385 1.00 90.69 95 ALA A N 1
ATOM 747 C CA . ALA A 1 95 ? 3.358 -1.644 -7.007 1.00 90.69 95 ALA A CA 1
ATOM 748 C C . ALA A 1 95 ? 2.055 -1.479 -6.217 1.00 90.69 95 ALA A C 1
ATOM 750 O O . ALA A 1 95 ? 1.980 -1.941 -5.086 1.00 90.69 95 ALA A O 1
ATOM 751 N N . ASN A 1 96 ? 1.007 -0.904 -6.808 1.00 88.62 96 ASN A N 1
ATOM 752 C CA . ASN A 1 96 ? -0.288 -0.767 -6.139 1.00 88.62 96 ASN A CA 1
ATOM 753 C C . ASN A 1 96 ? -0.949 -2.120 -5.828 1.00 88.62 96 ASN A C 1
ATOM 755 O O . ASN A 1 96 ? -1.642 -2.236 -4.820 1.00 88.62 96 ASN A O 1
ATOM 759 N N . ILE A 1 97 ? -0.730 -3.138 -6.667 1.00 89.31 97 ILE A N 1
ATOM 760 C CA . ILE A 1 97 ? -1.281 -4.485 -6.463 1.00 89.31 97 ILE A CA 1
ATOM 761 C C . ILE A 1 97 ? -0.485 -5.256 -5.401 1.00 89.31 97 ILE A C 1
ATOM 763 O O . ILE A 1 97 ? -1.078 -5.880 -4.524 1.00 89.31 97 ILE A O 1
ATOM 767 N N . TYR A 1 98 ? 0.849 -5.234 -5.481 1.00 87.00 98 TYR A N 1
ATOM 768 C CA . TYR A 1 98 ? 1.714 -6.149 -4.720 1.00 87.00 98 TYR A CA 1
ATOM 769 C C . TYR A 1 98 ? 2.476 -5.510 -3.560 1.00 87.00 98 TYR A C 1
ATOM 771 O O . TYR A 1 98 ? 2.958 -6.211 -2.672 1.00 87.00 98 TYR A O 1
ATOM 779 N N . ALA A 1 99 ? 2.592 -4.188 -3.552 1.00 83.94 99 ALA A N 1
ATOM 780 C CA . ALA A 1 99 ? 3.194 -3.410 -2.478 1.00 83.94 99 ALA A CA 1
ATOM 781 C C . ALA A 1 99 ? 2.327 -2.177 -2.160 1.00 83.94 99 ALA A C 1
ATOM 783 O O . ALA A 1 99 ? 2.821 -1.045 -2.258 1.00 83.94 99 ALA A O 1
ATOM 784 N N . PRO A 1 100 ? 1.033 -2.377 -1.817 1.00 81.88 100 PRO A N 1
ATOM 785 C CA . PRO A 1 100 ? 0.150 -1.273 -1.475 1.00 81.88 100 PRO A CA 1
ATOM 786 C C . PRO A 1 100 ? 0.749 -0.451 -0.328 1.00 81.88 100 PRO A C 1
ATOM 788 O O . PRO A 1 100 ? 1.423 -0.969 0.561 1.00 81.88 100 PRO A O 1
ATOM 791 N N . LYS A 1 101 ? 0.532 0.862 -0.369 1.00 84.44 101 LYS A N 1
ATOM 792 C CA . LYS A 1 101 ? 1.051 1.815 0.622 1.00 84.44 101 LYS A CA 1
ATOM 793 C C . LYS A 1 101 ? -0.096 2.484 1.373 1.00 84.44 101 LYS A C 1
ATOM 795 O O . LYS A 1 101 ? -1.252 2.398 0.961 1.00 84.44 101 LYS A O 1
ATOM 800 N N . GLY A 1 102 ? 0.247 3.201 2.441 1.00 85.88 102 GLY A N 1
ATOM 801 C CA . GLY A 1 102 ? -0.693 4.008 3.215 1.00 85.88 102 GLY A CA 1
ATOM 802 C C . GLY A 1 102 ? -1.357 3.270 4.376 1.00 85.88 102 GLY A C 1
ATOM 803 O O . GLY A 1 102 ? -1.018 2.129 4.699 1.00 85.88 102 GLY A O 1
ATOM 804 N N . ASP A 1 103 ? -2.302 3.964 5.012 1.00 86.19 103 ASP A N 1
ATOM 805 C CA . ASP A 1 103 ? -2.851 3.604 6.325 1.00 86.19 103 ASP A CA 1
ATOM 806 C C . ASP A 1 103 ? -3.541 2.234 6.334 1.00 86.19 103 ASP A C 1
ATOM 808 O O . ASP A 1 103 ? -3.395 1.478 7.293 1.00 86.19 103 ASP A O 1
ATOM 812 N N . ALA A 1 104 ? -4.241 1.866 5.258 1.00 87.06 104 ALA A N 1
ATOM 813 C CA . ALA A 1 104 ? -4.920 0.575 5.177 1.00 87.06 104 ALA A CA 1
ATOM 814 C C . ALA A 1 104 ? -3.957 -0.617 5.222 1.00 87.06 104 ALA A C 1
ATOM 816 O O . ALA A 1 104 ? -4.157 -1.539 6.017 1.00 87.06 104 ALA A O 1
ATOM 817 N N . GLU A 1 105 ? -2.909 -0.597 4.394 1.00 89.94 105 GLU A N 1
ATOM 818 C CA . GLU A 1 105 ? -1.922 -1.678 4.390 1.00 89.94 105 GLU A CA 1
ATOM 819 C C . GLU A 1 105 ? -1.093 -1.656 5.676 1.00 89.94 105 GLU A C 1
ATOM 821 O O . GLU A 1 105 ? -0.837 -2.713 6.249 1.00 89.94 105 GLU A O 1
ATOM 826 N N . PHE A 1 106 ? -0.755 -0.468 6.193 1.00 92.12 106 PHE A N 1
ATOM 827 C CA . PHE A 1 106 ? -0.086 -0.327 7.486 1.00 92.12 106 PHE A CA 1
ATOM 828 C C . PHE A 1 106 ? -0.879 -1.000 8.612 1.00 92.12 106 PHE A C 1
ATOM 830 O O . PHE A 1 106 ? -0.329 -1.827 9.341 1.00 92.12 106 PHE A O 1
ATOM 837 N N . MET A 1 107 ? -2.179 -0.711 8.728 1.00 89.88 107 MET A N 1
ATOM 838 C CA . MET A 1 107 ? -3.048 -1.326 9.734 1.00 89.88 107 MET A CA 1
ATOM 839 C C . MET A 1 107 ? -3.135 -2.841 9.566 1.00 89.88 107 MET A C 1
ATOM 841 O O . MET A 1 107 ? -3.056 -3.579 10.551 1.00 89.88 107 MET A O 1
ATOM 845 N N . ARG A 1 108 ? -3.283 -3.318 8.323 1.00 90.94 108 ARG A N 1
ATOM 846 C CA . ARG A 1 108 ? -3.384 -4.749 8.020 1.00 90.94 108 ARG A CA 1
ATOM 847 C C . ARG A 1 108 ? -2.109 -5.495 8.419 1.00 90.94 108 ARG A C 1
ATOM 849 O O . ARG A 1 108 ? -2.196 -6.482 9.145 1.00 90.94 108 ARG A O 1
ATOM 856 N N . LEU A 1 109 ? -0.948 -5.003 7.982 1.00 93.06 109 LEU A N 1
ATOM 857 C CA . LEU A 1 109 ? 0.361 -5.589 8.278 1.00 93.06 109 LEU A CA 1
ATOM 858 C C . LEU A 1 109 ? 0.699 -5.536 9.764 1.00 93.06 109 LEU A C 1
ATOM 860 O O . LEU A 1 109 ? 1.227 -6.499 10.306 1.00 93.06 109 LEU A O 1
ATOM 864 N N . THR A 1 110 ? 0.390 -4.425 10.430 1.00 93.25 110 THR A N 1
ATOM 865 C CA . THR A 1 110 ? 0.705 -4.261 11.852 1.00 93.25 110 THR A CA 1
ATOM 866 C C . THR A 1 110 ? -0.153 -5.183 12.716 1.00 93.25 110 THR A C 1
ATOM 868 O O . THR A 1 110 ? 0.350 -5.780 13.664 1.00 93.25 110 THR A O 1
ATOM 871 N N . ARG A 1 111 ? -1.431 -5.379 12.359 1.00 91.44 111 ARG A N 1
ATOM 872 C CA . ARG A 1 111 ? -2.279 -6.387 13.009 1.00 91.44 111 ARG A CA 1
ATOM 873 C C . ARG A 1 111 ? -1.722 -7.796 12.802 1.00 91.44 111 ARG A C 1
ATOM 875 O O . ARG A 1 111 ? -1.641 -8.544 13.768 1.00 91.44 111 ARG A O 1
ATOM 882 N N . GLU A 1 112 ? -1.325 -8.136 11.574 1.00 93.38 112 GLU A N 1
ATOM 883 C CA . GLU A 1 112 ? -0.695 -9.426 11.254 1.00 93.38 112 GLU A CA 1
ATOM 884 C C . GLU A 1 112 ? 0.558 -9.644 12.115 1.00 93.38 112 GLU A C 1
ATOM 886 O O . GLU A 1 112 ? 0.668 -10.664 12.792 1.00 93.38 112 GLU A O 1
ATOM 891 N N . TYR A 1 113 ? 1.429 -8.635 12.188 1.00 95.06 113 TYR A N 1
ATOM 892 C CA . TYR A 1 113 ? 2.658 -8.642 12.977 1.00 95.06 113 TYR A CA 1
ATOM 893 C C . TYR A 1 113 ? 2.418 -8.921 14.464 1.00 95.06 113 TYR A C 1
ATOM 895 O O . TYR A 1 113 ? 3.043 -9.816 15.023 1.00 95.06 113 TYR A O 1
ATOM 903 N N . TYR A 1 114 ? 1.479 -8.213 15.100 1.00 93.44 114 TYR A N 1
ATOM 904 C CA . TYR A 1 114 ? 1.158 -8.435 16.517 1.00 93.44 114 TYR A CA 1
ATOM 905 C C . TYR A 1 114 ? 0.342 -9.707 16.779 1.00 93.44 114 TYR A C 1
ATOM 907 O O . TYR A 1 114 ? 0.256 -10.145 17.924 1.00 93.44 114 TYR A O 1
ATOM 915 N N . SER A 1 115 ? -0.258 -10.298 15.744 1.00 92.88 115 SER A N 1
ATOM 916 C CA . SER A 1 115 ? -0.983 -11.568 15.847 1.00 92.88 115 SER A CA 1
ATOM 917 C C . SER A 1 115 ? -0.106 -12.801 15.639 1.00 92.88 115 SER A C 1
ATOM 919 O O . SER A 1 115 ? -0.590 -13.911 15.855 1.00 92.88 115 SER A O 1
ATOM 921 N N . LEU A 1 116 ? 1.154 -12.624 15.219 1.00 95.31 116 LEU A N 1
ATOM 922 C CA . LEU A 1 116 ? 2.079 -13.730 15.008 1.00 95.31 116 LEU A CA 1
ATOM 923 C C . LEU A 1 116 ? 2.283 -14.524 16.297 1.00 95.31 116 LEU A C 1
ATOM 925 O O . LEU A 1 116 ? 2.572 -13.965 17.356 1.00 95.31 116 LEU A O 1
ATOM 929 N N . ARG A 1 117 ? 2.209 -15.847 16.175 1.00 96.19 117 ARG A N 1
ATOM 930 C CA . ARG A 1 117 ? 2.575 -16.774 17.239 1.00 96.19 117 ARG A CA 1
ATOM 931 C C . ARG A 1 117 ? 3.540 -17.808 16.693 1.00 96.19 117 ARG A C 1
ATOM 933 O O . ARG A 1 117 ? 3.450 -18.197 15.532 1.00 96.19 117 ARG A O 1
ATOM 940 N N . TYR A 1 118 ? 4.473 -18.248 17.527 1.00 95.50 118 TYR A N 1
ATOM 941 C CA . TYR A 1 118 ? 5.476 -19.229 17.119 1.00 95.50 118 TYR A CA 1
ATOM 942 C C . TYR A 1 118 ? 4.834 -20.559 16.689 1.00 95.50 118 TYR A C 1
ATOM 944 O O . TYR A 1 118 ? 5.320 -21.202 15.765 1.00 95.50 118 TYR A O 1
ATOM 952 N N . GLU A 1 119 ? 3.718 -20.934 17.316 1.00 97.06 119 GLU A N 1
ATOM 953 C CA . GLU A 1 119 ? 2.977 -22.175 17.066 1.00 97.06 119 GLU A CA 1
ATOM 954 C C . GLU A 1 119 ? 2.454 -22.297 15.628 1.00 97.06 119 GLU A C 1
ATOM 956 O O . GLU A 1 119 ? 2.163 -23.404 15.180 1.00 97.06 119 GLU A O 1
ATOM 961 N N . ASP A 1 120 ? 2.356 -21.183 14.899 1.00 93.94 120 ASP A N 1
ATOM 962 C CA . ASP A 1 120 ? 1.908 -21.161 13.508 1.00 93.94 120 ASP A CA 1
ATOM 963 C C . ASP A 1 120 ? 3.056 -21.497 12.513 1.00 93.94 120 ASP A C 1
ATOM 965 O O . ASP A 1 120 ? 2.851 -21.453 11.299 1.00 93.94 120 ASP A O 1
ATOM 969 N N . PHE A 1 121 ? 4.269 -21.831 12.995 1.00 95.69 121 PHE A N 1
ATOM 970 C CA . PHE A 1 121 ? 5.472 -22.045 12.173 1.00 95.69 121 PHE A CA 1
ATOM 971 C C . PHE A 1 121 ? 6.234 -23.336 12.511 1.00 95.69 121 PHE A C 1
ATOM 973 O O . PHE A 1 121 ? 6.451 -23.682 13.668 1.00 95.69 121 PHE A O 1
ATOM 980 N N . ASP A 1 122 ? 6.773 -23.987 11.475 1.00 94.94 122 ASP A N 1
ATOM 981 C CA . ASP A 1 122 ? 7.528 -25.245 11.607 1.00 94.94 122 ASP A CA 1
ATOM 982 C C . ASP A 1 122 ? 8.924 -25.085 12.240 1.00 94.94 122 ASP A C 1
ATOM 984 O O . ASP A 1 122 ? 9.557 -26.065 12.635 1.00 94.94 122 ASP A O 1
ATOM 988 N N . SER A 1 123 ? 9.465 -23.862 12.284 1.00 97.06 123 SER A N 1
ATOM 989 C CA . SER A 1 123 ? 10.805 -23.606 12.821 1.00 97.06 123 SER A CA 1
ATOM 990 C C . SER A 1 123 ? 11.008 -22.162 13.276 1.00 97.06 123 SER A C 1
ATOM 992 O O . SER A 1 123 ? 10.407 -21.226 12.745 1.00 97.06 123 SER A O 1
ATOM 994 N N . MET A 1 124 ? 11.965 -21.972 14.191 1.00 96.62 124 MET A N 1
ATOM 995 C CA . MET A 1 124 ? 12.412 -20.648 14.641 1.00 96.62 124 MET A CA 1
ATOM 996 C C . MET A 1 124 ? 12.922 -19.780 13.485 1.00 96.62 124 MET A C 1
ATOM 998 O O . MET A 1 124 ? 12.655 -18.583 13.439 1.00 96.62 124 MET A O 1
ATOM 1002 N N . THR A 1 125 ? 13.621 -20.374 12.515 1.00 97.12 125 THR A N 1
ATOM 1003 C CA . THR A 1 125 ? 14.105 -19.644 11.337 1.00 97.12 125 THR A CA 1
ATOM 1004 C C . THR A 1 125 ? 12.949 -19.095 10.506 1.00 97.12 125 THR A C 1
ATOM 1006 O O . THR A 1 125 ? 13.007 -17.938 10.094 1.00 97.12 125 THR A O 1
ATOM 1009 N N . HIS A 1 126 ? 11.893 -19.884 10.287 1.00 95.44 126 HIS A N 1
ATOM 1010 C CA . HIS A 1 126 ? 10.724 -19.436 9.528 1.00 95.44 126 HIS A CA 1
ATOM 1011 C C . HIS A 1 126 ? 9.979 -18.313 10.267 1.00 95.44 126 HIS A C 1
ATOM 1013 O O . HIS A 1 126 ? 9.706 -17.274 9.670 1.00 95.44 126 HIS A O 1
ATOM 1019 N N . TYR A 1 127 ? 9.772 -18.465 11.578 1.00 96.69 127 TYR A N 1
ATOM 1020 C CA . TYR A 1 127 ? 9.154 -17.444 12.428 1.00 96.69 127 TYR A CA 1
ATOM 1021 C C . TYR A 1 127 ? 9.914 -16.104 12.404 1.00 96.69 127 TYR A C 1
ATOM 1023 O O . TYR A 1 127 ? 9.338 -15.060 12.097 1.00 96.69 127 TYR A O 1
ATOM 1031 N N . LEU A 1 128 ? 11.232 -16.123 12.648 1.00 96.50 128 LEU A N 1
ATOM 1032 C CA . LEU A 1 128 ? 12.061 -14.910 12.632 1.00 96.50 128 LEU A CA 1
ATOM 1033 C C . LEU A 1 128 ? 12.148 -14.274 11.237 1.00 96.50 128 LEU A C 1
ATOM 1035 O O . LEU A 1 128 ? 12.214 -13.050 11.117 1.00 96.50 128 LEU A O 1
ATOM 1039 N N . THR A 1 129 ? 12.129 -15.092 10.182 1.00 94.25 129 THR A N 1
ATOM 1040 C CA . THR A 1 129 ? 12.078 -14.592 8.803 1.00 94.25 129 THR A CA 1
ATOM 1041 C C . THR A 1 129 ? 10.772 -13.844 8.559 1.00 94.25 129 THR A C 1
ATOM 1043 O O . THR A 1 129 ? 10.813 -12.726 8.052 1.00 94.25 129 THR A O 1
ATOM 1046 N N . GLN A 1 130 ? 9.634 -14.395 8.993 1.00 94.12 130 GLN A N 1
ATOM 1047 C CA . GLN A 1 130 ? 8.334 -13.749 8.824 1.00 94.12 130 GLN A CA 1
ATOM 1048 C C . GLN A 1 130 ? 8.228 -12.431 9.603 1.00 94.12 130 GLN A C 1
ATOM 1050 O O . GLN A 1 130 ? 7.726 -11.449 9.056 1.00 94.12 130 GLN A O 1
ATOM 1055 N N . ILE A 1 131 ? 8.754 -12.374 10.835 1.00 95.56 131 ILE A N 1
ATOM 1056 C CA . ILE A 1 131 ? 8.865 -11.125 11.612 1.00 95.56 131 ILE A CA 1
ATOM 1057 C C . ILE A 1 131 ? 9.597 -10.064 10.791 1.00 95.56 131 ILE A C 1
ATOM 1059 O O . ILE A 1 131 ? 9.049 -8.991 10.539 1.00 95.56 131 ILE A O 1
ATOM 1063 N N . LYS A 1 132 ? 10.803 -10.382 10.307 1.00 93.75 132 LYS A N 1
ATOM 1064 C CA . LYS A 1 132 ? 11.617 -9.447 9.524 1.00 93.75 132 LYS A CA 1
ATOM 1065 C C . LYS A 1 132 ? 10.911 -9.010 8.236 1.00 93.75 132 LYS A C 1
ATOM 1067 O O . LYS A 1 132 ? 10.932 -7.832 7.887 1.00 93.75 132 LYS A O 1
ATOM 1072 N N . THR A 1 133 ? 10.257 -9.940 7.540 1.00 90.94 133 THR A N 1
ATOM 1073 C CA . THR A 1 133 ? 9.476 -9.638 6.335 1.00 90.94 133 THR A CA 1
ATOM 1074 C C . THR A 1 133 ? 8.335 -8.666 6.632 1.00 90.94 133 THR A C 1
ATOM 1076 O O . THR A 1 133 ? 8.134 -7.716 5.875 1.00 90.94 133 THR A O 1
ATOM 1079 N N . LEU A 1 134 ? 7.598 -8.855 7.729 1.00 92.81 134 LEU A N 1
ATOM 1080 C CA . LEU A 1 134 ? 6.537 -7.930 8.125 1.00 92.81 134 LEU A CA 1
ATOM 1081 C C . LEU A 1 134 ? 7.091 -6.566 8.546 1.00 92.81 134 LEU A C 1
ATOM 1083 O O . LEU A 1 134 ? 6.548 -5.559 8.106 1.00 92.81 134 LEU A O 1
ATOM 1087 N N . GLU A 1 135 ? 8.190 -6.501 9.302 1.00 93.00 135 GLU A N 1
ATOM 1088 C CA . GLU A 1 135 ? 8.845 -5.231 9.657 1.00 93.00 135 GLU A CA 1
ATOM 1089 C C . GLU A 1 135 ? 9.255 -4.425 8.417 1.00 93.00 135 GLU A C 1
ATOM 1091 O O . GLU A 1 135 ? 9.019 -3.215 8.338 1.00 93.00 135 GLU A O 1
ATOM 1096 N N . GLU A 1 136 ? 9.855 -5.087 7.425 1.00 89.75 136 GLU A N 1
ATOM 1097 C CA . GLU A 1 136 ? 10.253 -4.460 6.163 1.00 89.75 136 GLU A CA 1
ATOM 1098 C C . GLU A 1 136 ? 9.037 -3.962 5.371 1.00 89.75 136 GLU A C 1
ATOM 1100 O O . GLU A 1 136 ? 9.055 -2.838 4.860 1.00 89.75 136 GLU A O 1
ATOM 1105 N N . ARG A 1 137 ? 7.955 -4.748 5.318 1.00 89.31 137 ARG A N 1
ATOM 1106 C CA . ARG A 1 137 ? 6.702 -4.352 4.657 1.00 89.31 137 ARG A CA 1
ATOM 1107 C C . ARG A 1 137 ? 6.018 -3.187 5.373 1.00 89.31 137 ARG A C 1
ATOM 1109 O O . ARG A 1 137 ? 5.606 -2.246 4.702 1.00 89.31 137 ARG A O 1
ATOM 1116 N N . ILE A 1 138 ? 5.953 -3.206 6.708 1.00 91.94 138 ILE A N 1
ATOM 1117 C CA . ILE A 1 138 ? 5.397 -2.115 7.527 1.00 91.94 138 ILE A CA 1
ATOM 1118 C C . ILE A 1 138 ? 6.182 -0.830 7.259 1.00 91.94 138 ILE A C 1
ATOM 1120 O O . ILE A 1 138 ? 5.586 0.198 6.939 1.00 91.94 138 ILE A O 1
ATOM 1124 N N . ARG A 1 139 ? 7.519 -0.894 7.287 1.00 89.38 139 ARG A N 1
ATOM 1125 C CA . ARG A 1 139 ? 8.386 0.248 6.956 1.00 89.38 139 ARG A CA 1
ATOM 1126 C C . ARG A 1 139 ? 8.146 0.748 5.530 1.00 89.38 139 ARG A C 1
ATOM 1128 O O . ARG A 1 139 ? 8.112 1.953 5.302 1.00 89.38 139 ARG A O 1
ATOM 1135 N N . GLY A 1 140 ? 7.923 -0.166 4.587 1.00 86.81 140 GLY A N 1
ATOM 1136 C CA . GLY A 1 140 ? 7.623 0.140 3.187 1.00 86.81 140 GLY A CA 1
ATOM 1137 C C . GLY A 1 140 ? 6.320 0.915 2.959 1.00 86.81 140 GLY A C 1
ATOM 1138 O O . GLY A 1 140 ? 6.177 1.553 1.912 1.00 86.81 140 GLY A O 1
ATOM 1139 N N . THR A 1 141 ? 5.397 0.925 3.928 1.00 89.00 141 THR A N 1
ATOM 1140 C CA . THR A 1 141 ? 4.158 1.717 3.835 1.00 89.00 141 THR A CA 1
ATOM 1141 C C . THR A 1 141 ? 4.399 3.223 3.974 1.00 89.00 141 THR A C 1
ATOM 1143 O O . THR A 1 141 ? 3.555 4.003 3.536 1.00 89.00 141 THR A O 1
ATOM 1146 N N . ASN A 1 142 ? 5.554 3.632 4.525 1.00 87.75 142 ASN A N 1
ATOM 1147 C CA . ASN A 1 142 ? 5.927 5.017 4.849 1.00 87.75 142 ASN A CA 1
ATOM 1148 C C . ASN A 1 142 ? 4.928 5.744 5.768 1.00 87.75 142 ASN A C 1
ATOM 1150 O O . ASN A 1 142 ? 4.847 6.972 5.756 1.00 87.75 142 ASN A O 1
ATOM 1154 N N . VAL A 1 143 ? 4.168 4.995 6.566 1.00 89.62 143 VAL A N 1
ATOM 1155 C CA . VAL A 1 143 ? 3.249 5.555 7.555 1.00 89.62 143 VAL A CA 1
ATOM 1156 C C . VAL A 1 143 ? 4.014 5.844 8.845 1.00 89.62 143 VAL A C 1
ATOM 1158 O O . VAL A 1 143 ? 4.655 4.964 9.418 1.00 89.62 143 VAL A O 1
ATOM 1161 N N . ILE A 1 144 ? 3.952 7.093 9.302 1.00 89.81 144 ILE A N 1
ATOM 1162 C CA . ILE A 1 144 ? 4.469 7.496 10.613 1.00 89.81 144 ILE A CA 1
ATOM 1163 C C . ILE A 1 144 ? 3.415 7.134 11.653 1.00 89.81 144 ILE A C 1
ATOM 1165 O O . ILE A 1 144 ? 2.262 7.516 11.494 1.00 89.81 144 ILE A O 1
ATOM 1169 N N . LEU A 1 145 ? 3.802 6.419 12.709 1.00 88.75 145 LEU A N 1
ATOM 1170 C CA . LEU A 1 145 ? 2.907 6.082 13.813 1.00 88.75 145 LEU A CA 1
ATOM 1171 C C . LEU A 1 145 ? 2.777 7.278 14.769 1.00 88.75 145 LEU A C 1
ATOM 1173 O O . LEU A 1 145 ? 3.577 7.435 15.686 1.00 88.75 145 LEU A O 1
ATOM 1177 N N . ASP A 1 146 ? 1.790 8.129 14.511 1.00 92.75 146 ASP A N 1
ATOM 1178 C CA . ASP A 1 146 ? 1.371 9.222 15.394 1.00 92.75 146 ASP A CA 1
ATOM 1179 C C . ASP A 1 146 ? 0.338 8.751 16.442 1.00 92.75 146 ASP A C 1
ATOM 1181 O O . ASP A 1 146 ? -0.151 7.618 16.391 1.00 92.75 146 ASP A O 1
ATOM 1185 N N . ASP A 1 147 ? -0.004 9.621 17.399 1.00 93.25 147 ASP A N 1
ATOM 1186 C CA . ASP A 1 147 ? -0.953 9.326 18.488 1.00 93.25 147 ASP A CA 1
ATOM 1187 C C . ASP A 1 147 ? -2.334 8.880 17.966 1.00 93.25 147 ASP A C 1
ATOM 1189 O O . ASP A 1 147 ? -2.986 7.987 18.531 1.00 93.25 147 ASP A O 1
ATOM 1193 N N . ASP A 1 148 ? -2.775 9.478 16.854 1.00 93.56 148 ASP A N 1
ATOM 1194 C CA . ASP A 1 148 ? -4.028 9.136 16.185 1.00 93.56 148 ASP A CA 1
ATOM 1195 C C . ASP A 1 148 ? -3.976 7.704 15.644 1.00 93.56 148 ASP A C 1
ATOM 1197 O O . ASP A 1 148 ? -4.838 6.882 15.967 1.00 93.56 148 ASP A O 1
ATOM 1201 N N . LYS A 1 149 ? -2.939 7.360 14.877 1.00 91.00 149 LYS A N 1
ATOM 1202 C CA . LYS A 1 149 ? -2.745 6.011 14.330 1.00 91.00 149 LYS A CA 1
ATOM 1203 C C . LYS A 1 149 ? -2.520 4.982 15.417 1.00 91.00 149 LYS A C 1
ATOM 1205 O O . LYS A 1 149 ? -3.034 3.874 15.290 1.00 91.00 149 LYS A O 1
ATOM 1210 N N . GLN A 1 150 ? -1.817 5.328 16.493 1.00 92.25 150 GLN A N 1
ATOM 1211 C CA . GLN A 1 150 ? -1.644 4.436 17.635 1.00 92.25 150 GLN A CA 1
ATOM 1212 C C . GLN A 1 150 ? -2.998 4.103 18.268 1.00 92.25 150 GLN A C 1
ATOM 1214 O O . GLN A 1 150 ? -3.287 2.935 18.540 1.00 92.25 150 GLN A O 1
ATOM 1219 N N . THR A 1 151 ? -3.863 5.106 18.443 1.00 94.00 151 THR A N 1
ATOM 1220 C CA . THR A 1 151 ? -5.228 4.892 18.936 1.00 94.00 151 THR A CA 1
ATOM 1221 C C . THR A 1 151 ? -6.040 4.035 17.967 1.00 94.00 151 THR A C 1
ATOM 1223 O O . THR A 1 151 ? -6.660 3.060 18.389 1.00 94.00 151 THR A O 1
ATOM 1226 N N . LEU A 1 152 ? -6.038 4.370 16.675 1.00 93.00 152 LEU A N 1
ATOM 1227 C CA . LEU A 1 152 ? -6.790 3.637 15.656 1.00 93.00 152 LEU A CA 1
ATOM 1228 C C . LEU A 1 152 ? -6.330 2.177 15.545 1.00 93.00 152 LEU A C 1
ATOM 1230 O O . LEU A 1 152 ? -7.164 1.289 15.388 1.00 93.00 152 LEU A O 1
ATOM 1234 N N . LEU A 1 153 ? -5.027 1.916 15.672 1.00 92.06 153 LEU A N 1
ATOM 1235 C CA . LEU A 1 153 ? -4.455 0.572 15.672 1.00 92.06 153 LEU A CA 1
ATOM 1236 C C . LEU A 1 153 ? -4.885 -0.202 16.920 1.00 92.06 153 LEU A C 1
ATOM 1238 O O . LEU A 1 153 ? -5.333 -1.340 16.809 1.00 92.06 153 LEU A O 1
ATOM 1242 N N . CYS A 1 154 ? -4.805 0.423 18.097 1.00 92.81 154 CYS A N 1
ATOM 1243 C CA . CYS A 1 154 ? -5.261 -0.173 19.351 1.00 92.81 154 CYS A CA 1
ATOM 1244 C C . CYS A 1 154 ? -6.743 -0.564 19.273 1.00 92.81 154 CYS A C 1
ATOM 1246 O O . CYS A 1 154 ? -7.094 -1.721 19.514 1.00 92.81 154 CYS A O 1
ATOM 1248 N N . LEU A 1 155 ? -7.607 0.362 18.845 1.00 92.69 155 LEU A N 1
ATOM 1249 C CA . LEU A 1 155 ? -9.025 0.084 18.604 1.00 92.69 155 LEU A CA 1
ATOM 1250 C C . LEU A 1 155 ? -9.195 -1.021 17.554 1.00 92.69 155 LEU A C 1
ATOM 1252 O O . LEU A 1 155 ? -9.981 -1.942 17.738 1.00 92.69 155 LEU A O 1
ATOM 1256 N N . GLY A 1 156 ? -8.405 -0.983 16.484 1.00 90.06 156 GLY A N 1
ATOM 1257 C CA . GLY A 1 156 ? -8.419 -1.979 15.421 1.00 90.06 156 GLY A CA 1
ATOM 1258 C C . GLY A 1 156 ? -8.059 -3.401 15.856 1.00 90.06 156 GLY A C 1
ATOM 1259 O O . GLY A 1 156 ? -8.478 -4.346 15.188 1.00 90.06 156 GLY A O 1
ATOM 1260 N N . MET A 1 157 ? -7.282 -3.571 16.924 1.00 89.88 157 MET A N 1
ATOM 1261 C CA . MET A 1 157 ? -6.886 -4.882 17.456 1.00 89.88 157 MET A CA 1
ATOM 1262 C C . MET A 1 157 ? -7.793 -5.365 18.590 1.00 89.88 157 MET A C 1
ATOM 1264 O O . MET A 1 157 ? -7.927 -6.568 18.785 1.00 89.88 157 MET A O 1
ATOM 1268 N N . THR A 1 158 ? -8.386 -4.442 19.348 1.00 90.75 158 THR A N 1
ATOM 1269 C CA . THR A 1 158 ? -9.108 -4.753 20.593 1.00 90.75 158 THR A CA 1
ATOM 1270 C C . THR A 1 158 ? -10.624 -4.735 20.448 1.00 90.75 158 THR A C 1
ATOM 1272 O O . THR A 1 158 ? -11.317 -5.316 21.283 1.00 90.75 158 THR A O 1
ATOM 1275 N N . LEU A 1 159 ? -11.157 -4.076 19.414 1.00 91.56 159 LEU A N 1
ATOM 1276 C CA . LEU A 1 159 ? -12.597 -3.988 19.228 1.00 91.56 159 LEU A CA 1
ATOM 1277 C C . LEU A 1 159 ? -13.217 -5.353 18.878 1.00 91.56 159 LEU A C 1
ATOM 1279 O O . LEU A 1 159 ? -12.677 -6.084 18.043 1.00 91.56 159 LEU A O 1
ATOM 1283 N N . PRO A 1 160 ? -14.390 -5.662 19.456 1.00 89.25 160 PRO A N 1
ATOM 1284 C CA . PRO A 1 160 ? -15.194 -6.817 19.079 1.00 89.25 160 PRO A CA 1
ATOM 1285 C C . PRO A 1 160 ? -15.585 -6.852 17.593 1.00 89.25 160 PRO A C 1
ATOM 1287 O O . PRO A 1 160 ? -15.600 -5.826 16.905 1.00 89.25 160 PRO A O 1
ATOM 1290 N N . GLU A 1 161 ? -15.965 -8.038 17.108 1.00 86.12 161 GLU A N 1
ATOM 1291 C CA . GLU A 1 161 ? -16.287 -8.287 15.697 1.00 86.12 161 GLU A CA 1
ATOM 1292 C C . GLU A 1 161 ? -17.370 -7.348 15.144 1.00 86.12 161 GLU A C 1
ATOM 1294 O O . GLU A 1 161 ? -17.226 -6.841 14.030 1.00 86.12 161 GLU A O 1
ATOM 1299 N N . GLN A 1 162 ? -18.388 -7.010 15.943 1.00 87.25 162 GLN A N 1
ATOM 1300 C CA . GLN A 1 162 ? -19.471 -6.116 15.522 1.00 87.25 162 GLN A CA 1
ATOM 1301 C C . GLN A 1 162 ? -18.998 -4.700 15.150 1.00 87.25 162 GLN A C 1
ATOM 1303 O O . GLN A 1 162 ? -19.646 -4.029 14.352 1.00 87.25 162 GLN A O 1
ATOM 1308 N N . PHE A 1 163 ? -17.838 -4.258 15.650 1.00 89.56 163 PHE A N 1
ATOM 1309 C CA . PHE A 1 163 ? -17.260 -2.950 15.327 1.00 89.56 163 PHE A CA 1
ATOM 1310 C C . PHE A 1 163 ? -16.146 -3.027 14.275 1.00 89.56 163 PHE A C 1
ATOM 1312 O O . PHE A 1 163 ? -15.600 -1.993 13.880 1.00 89.56 163 PHE A O 1
ATOM 1319 N N . GLN A 1 164 ? -15.790 -4.216 13.773 1.00 84.50 164 GLN A N 1
ATOM 1320 C CA . GLN A 1 164 ? -14.671 -4.351 12.833 1.00 84.50 164 GLN A CA 1
ATOM 1321 C C . GLN A 1 164 ? -14.880 -3.581 11.528 1.00 84.50 164 GLN A C 1
ATOM 1323 O O . GLN A 1 164 ? -13.901 -3.168 10.900 1.00 84.50 164 GLN A O 1
ATOM 1328 N N . TYR A 1 165 ? -16.127 -3.336 11.120 1.00 89.31 165 TYR A N 1
ATOM 1329 C CA . TYR A 1 165 ? -16.409 -2.539 9.930 1.00 89.31 165 TYR A CA 1
ATOM 1330 C C . TYR A 1 165 ? -15.875 -1.102 10.052 1.00 89.31 165 TYR A C 1
ATOM 1332 O O . TYR A 1 165 ? -15.359 -0.568 9.069 1.00 89.31 165 TYR A O 1
ATOM 1340 N N . PHE A 1 166 ? -15.894 -0.503 11.249 1.00 91.06 166 PHE A N 1
ATOM 1341 C CA . PHE A 1 166 ? -15.319 0.823 11.475 1.00 91.06 166 PHE A CA 1
ATOM 1342 C C . PHE A 1 166 ? -13.820 0.836 11.223 1.00 91.06 166 PHE A C 1
ATOM 1344 O O . PHE A 1 166 ? -13.316 1.744 10.573 1.00 91.06 166 PHE A O 1
ATOM 1351 N N . THR A 1 167 ? -13.117 -0.212 11.654 1.00 86.12 167 THR A N 1
ATOM 1352 C CA . THR A 1 167 ? -11.667 -0.326 11.448 1.00 86.12 167 THR A CA 1
ATOM 1353 C C . THR A 1 167 ? -11.312 -0.331 9.958 1.00 86.12 167 THR A C 1
ATOM 1355 O O . THR A 1 167 ? -10.327 0.289 9.558 1.00 86.12 167 THR A O 1
ATOM 1358 N N . LYS A 1 168 ? -12.158 -0.949 9.117 1.00 86.00 168 LYS A N 1
ATOM 1359 C CA . LYS A 1 168 ? -12.022 -0.922 7.652 1.00 86.00 168 LYS A CA 1
ATOM 1360 C C . LYS A 1 168 ? -12.292 0.473 7.086 1.00 86.00 168 LYS A C 1
ATOM 1362 O O . LYS A 1 168 ? -11.532 0.936 6.243 1.00 86.00 168 LYS A O 1
ATOM 1367 N N . ILE A 1 169 ? -13.331 1.156 7.570 1.00 91.00 169 ILE A N 1
ATOM 1368 C CA . ILE A 1 169 ? -13.650 2.530 7.155 1.00 91.00 169 ILE A CA 1
ATOM 1369 C C . ILE A 1 169 ? -12.502 3.481 7.510 1.00 91.00 169 ILE A C 1
ATOM 1371 O O . ILE A 1 169 ? -12.090 4.272 6.666 1.00 91.00 169 ILE A O 1
ATOM 1375 N N . TRP A 1 170 ? -11.955 3.397 8.723 1.00 91.94 170 TRP A N 1
ATOM 1376 C CA . TRP A 1 170 ? -10.848 4.247 9.171 1.00 91.94 170 TRP A CA 1
ATOM 1377 C C . TRP A 1 170 ? -9.598 4.057 8.323 1.00 91.94 170 TRP A C 1
ATOM 1379 O O . TRP A 1 170 ? -9.020 5.040 7.879 1.00 91.94 170 TRP A O 1
ATOM 1389 N N . ALA A 1 171 ? -9.241 2.805 8.034 1.00 85.44 171 ALA A N 1
ATOM 1390 C CA . ALA A 1 171 ? -8.135 2.451 7.150 1.00 85.44 171 ALA A CA 1
ATOM 1391 C C . ALA A 1 171 ? -8.270 3.055 5.739 1.00 85.44 171 ALA A C 1
ATOM 1393 O O . ALA A 1 171 ? -7.268 3.394 5.114 1.00 85.44 171 ALA A O 1
ATOM 1394 N N . MET A 1 172 ? -9.500 3.187 5.235 1.00 85.75 172 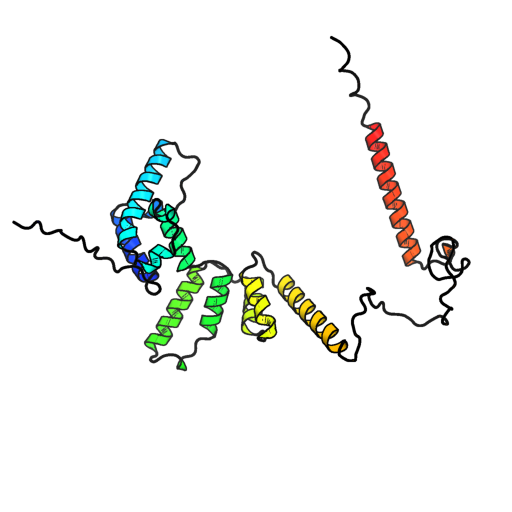MET A N 1
ATOM 1395 C CA . MET A 1 172 ? -9.786 3.739 3.907 1.00 85.75 172 MET A CA 1
ATOM 1396 C C . MET A 1 172 ? -10.026 5.252 3.908 1.00 85.75 172 MET A C 1
ATOM 1398 O O . MET A 1 172 ? -10.062 5.848 2.835 1.00 85.75 172 MET A O 1
ATOM 1402 N N . THR A 1 173 ? -10.219 5.873 5.075 1.00 88.38 173 THR A N 1
ATOM 1403 C CA . THR A 1 173 ? -10.557 7.296 5.189 1.00 88.38 173 THR A CA 1
ATOM 1404 C C . THR A 1 173 ? -9.288 8.118 5.413 1.00 88.38 173 THR A C 1
ATOM 1406 O O . THR A 1 173 ? -8.724 8.068 6.509 1.00 88.38 173 THR A O 1
ATOM 1409 N N . PRO A 1 174 ? -8.848 8.929 4.434 1.00 85.31 174 PRO A N 1
ATOM 1410 C CA . PRO A 1 174 ? -7.678 9.779 4.609 1.00 85.31 174 PRO A CA 1
ATOM 1411 C C . PRO A 1 174 ? -7.896 10.786 5.745 1.00 85.31 174 PRO A C 1
ATOM 1413 O O . PRO A 1 174 ? -8.948 11.424 5.828 1.00 85.31 174 PRO A O 1
ATOM 1416 N N . GLY A 1 175 ? -6.899 10.949 6.617 1.00 86.19 175 GLY A N 1
ATOM 1417 C CA . GLY A 1 175 ? -6.968 11.915 7.721 1.00 86.19 175 GLY A CA 1
ATOM 1418 C C . GLY A 1 175 ? -8.016 11.572 8.790 1.00 86.19 175 GLY A C 1
ATOM 1419 O O . GLY A 1 175 ? -8.602 12.472 9.407 1.00 86.19 175 GLY A O 1
ATOM 1420 N N . MET A 1 176 ? -8.298 10.281 8.986 1.00 92.12 176 MET A N 1
ATOM 1421 C CA . MET A 1 176 ? -9.051 9.811 10.147 1.00 92.12 176 MET A CA 1
ATOM 1422 C C . MET A 1 176 ? -8.266 10.116 11.431 1.00 92.12 176 MET A C 1
ATOM 1424 O O . MET A 1 176 ? -7.083 9.804 11.521 1.00 92.12 176 MET A O 1
ATOM 1428 N N . THR A 1 177 ? -8.935 10.712 12.420 1.00 94.56 177 THR A N 1
ATOM 1429 C CA . THR A 1 177 ? -8.344 11.051 13.725 1.00 94.56 177 THR A CA 1
ATOM 1430 C C . THR A 1 177 ? -8.932 10.170 14.821 1.00 94.56 177 THR A C 1
ATOM 1432 O O . THR A 1 177 ? -10.033 9.623 14.667 1.00 94.56 177 THR A O 1
ATOM 1435 N N . ALA A 1 178 ? -8.240 10.065 15.956 1.00 93.94 178 ALA A N 1
ATOM 1436 C CA . ALA A 1 178 ? -8.718 9.318 17.112 1.00 93.94 178 ALA A CA 1
ATOM 1437 C C . ALA A 1 178 ? -10.087 9.822 17.586 1.00 93.94 178 ALA A C 1
ATOM 1439 O O . ALA A 1 178 ? -10.984 9.021 17.837 1.00 93.94 178 ALA A O 1
ATOM 1440 N N . ASP A 1 179 ? -10.284 11.139 17.657 1.00 95.50 179 ASP A N 1
ATOM 1441 C CA . ASP A 1 179 ? -11.543 11.726 18.129 1.00 95.50 179 ASP A CA 1
ATOM 1442 C C . ASP A 1 179 ? -12.721 11.412 17.207 1.00 95.50 179 ASP A C 1
ATOM 1444 O O . ASP A 1 179 ? -13.814 11.091 17.680 1.00 95.50 179 ASP A O 1
ATOM 1448 N N . LYS A 1 180 ? -12.509 11.440 15.884 1.00 95.12 180 LYS A N 1
ATOM 1449 C CA . LYS A 1 180 ? -13.542 11.036 14.920 1.00 95.12 180 LYS A CA 1
ATOM 1450 C C . LYS A 1 180 ? -13.914 9.569 15.113 1.00 95.12 180 LYS A C 1
ATOM 1452 O O . LYS A 1 180 ? -15.099 9.259 15.203 1.00 95.12 180 LYS A O 1
ATOM 1457 N N . ALA A 1 181 ? -12.924 8.687 15.243 1.00 94.31 181 ALA A N 1
ATOM 1458 C CA . ALA A 1 181 ? -13.158 7.266 15.484 1.00 94.31 181 ALA A CA 1
ATOM 1459 C C . ALA A 1 181 ? -13.905 7.009 16.802 1.00 94.31 181 ALA A C 1
ATOM 1461 O O . ALA A 1 181 ? -14.892 6.273 16.810 1.00 94.31 181 ALA A O 1
ATOM 1462 N N . ARG A 1 182 ? -13.507 7.671 17.897 1.00 94.81 182 ARG A N 1
ATOM 1463 C CA . ARG A 1 182 ? -14.214 7.603 19.188 1.00 94.81 182 ARG A CA 1
ATOM 1464 C C . ARG A 1 182 ? -15.672 8.039 19.047 1.00 94.81 182 ARG A C 1
ATOM 1466 O O . ARG A 1 182 ? -16.563 7.337 19.514 1.00 94.81 182 ARG A O 1
ATOM 1473 N N . ASN A 1 183 ? -15.924 9.160 18.373 1.00 94.62 183 ASN A N 1
ATOM 1474 C CA . ASN A 1 183 ? -17.280 9.667 18.164 1.00 94.62 183 ASN A CA 1
ATOM 1475 C C . ASN A 1 183 ? -18.139 8.710 17.326 1.00 94.62 183 ASN A C 1
ATOM 1477 O O . ASN A 1 183 ? -19.305 8.512 17.658 1.00 94.62 183 ASN A O 1
ATOM 1481 N N . MET A 1 184 ? -17.572 8.082 16.290 1.00 94.19 184 MET A N 1
ATOM 1482 C CA . MET A 1 184 ? -18.277 7.074 15.488 1.00 94.19 184 MET A CA 1
ATOM 1483 C C . MET A 1 184 ? -18.699 5.864 16.329 1.00 94.19 184 MET A C 1
ATOM 1485 O O . MET A 1 184 ? -19.848 5.441 16.244 1.00 94.19 184 MET A O 1
ATOM 1489 N N . LEU A 1 185 ? -17.805 5.343 17.177 1.00 94.62 185 LEU A N 1
ATOM 1490 C CA . LEU A 1 185 ? -18.124 4.222 18.070 1.00 94.62 185 LEU A CA 1
ATOM 1491 C C . LEU A 1 185 ? -19.199 4.590 19.101 1.00 94.62 185 LEU A C 1
ATOM 1493 O O . LEU A 1 185 ? -20.105 3.804 19.358 1.00 94.62 185 LEU A O 1
ATOM 1497 N N . LEU A 1 186 ? -19.115 5.787 19.689 1.00 94.31 186 LEU A N 1
ATOM 1498 C CA . LEU A 1 186 ? -20.111 6.255 20.658 1.00 94.31 186 LEU A CA 1
ATOM 1499 C C . LEU A 1 186 ? -21.491 6.438 20.021 1.00 94.31 186 LEU A C 1
ATOM 1501 O O . LEU A 1 186 ? -22.505 6.188 20.670 1.00 94.31 186 LEU A O 1
ATOM 1505 N N . GLU A 1 187 ? -21.545 6.889 18.769 1.00 92.12 187 GLU A N 1
ATOM 1506 C CA . GLU A 1 187 ? -22.807 7.012 18.042 1.00 92.12 187 GLU A CA 1
ATOM 1507 C C . GLU A 1 187 ? -23.398 5.645 17.689 1.00 92.12 187 GLU A C 1
ATOM 1509 O O . GLU A 1 187 ? -24.608 5.450 17.809 1.00 92.12 187 GLU A O 1
ATOM 1514 N N . GLU A 1 188 ? -22.550 4.674 17.345 1.00 91.12 188 GLU A N 1
ATOM 1515 C CA . GLU A 1 188 ? -22.978 3.290 17.153 1.00 91.12 188 GLU A CA 1
ATOM 1516 C C . GLU A 1 188 ? -23.622 2.714 18.410 1.00 91.12 188 GLU A C 1
ATOM 1518 O O . GLU A 1 188 ? -24.742 2.211 18.361 1.00 91.12 188 GLU A O 1
ATOM 1523 N N . GLU A 1 189 ? -22.944 2.848 19.549 1.00 90.12 189 GLU A N 1
ATOM 1524 C CA . GLU A 1 189 ? -23.434 2.335 20.825 1.00 90.12 189 GLU A CA 1
ATOM 1525 C C . GLU A 1 189 ? -24.773 2.991 21.212 1.00 90.12 189 GLU A C 1
ATOM 1527 O O . GLU A 1 189 ? -25.684 2.334 21.722 1.00 90.12 189 GLU A O 1
ATOM 1532 N N . ARG A 1 190 ? -24.939 4.295 20.937 1.00 89.94 190 ARG A N 1
ATOM 1533 C CA . ARG A 1 190 ? -26.228 4.979 21.129 1.00 89.94 190 ARG A CA 1
ATOM 1534 C C . ARG A 1 190 ? -27.319 4.409 20.231 1.00 89.94 190 ARG A C 1
ATOM 1536 O O . ARG A 1 190 ? -28.449 4.273 20.700 1.00 89.94 190 ARG A O 1
ATOM 1543 N N . ARG A 1 191 ? -27.001 4.084 18.975 1.00 88.69 191 ARG A N 1
ATOM 1544 C CA . ARG A 1 191 ? -27.954 3.480 18.037 1.00 88.69 191 ARG A CA 1
ATOM 1545 C C . ARG A 1 191 ? -28.360 2.071 18.464 1.00 88.69 191 ARG A C 1
ATOM 1547 O O . ARG A 1 191 ? -29.531 1.727 18.365 1.00 88.69 191 ARG A O 1
ATOM 1554 N N . GLU A 1 192 ? -27.433 1.267 18.970 1.00 84.75 192 GLU A N 1
ATOM 1555 C CA . GLU A 1 192 ? -27.762 -0.063 19.497 1.00 84.75 192 GLU A CA 1
ATOM 1556 C C . GLU A 1 192 ? -28.695 0.032 20.713 1.00 84.75 192 GLU A C 1
ATOM 1558 O O . GLU A 1 192 ? -29.718 -0.648 20.767 1.00 84.75 192 GLU A O 1
ATOM 1563 N N . LYS A 1 193 ? -28.423 0.956 21.645 1.00 84.12 193 LYS A N 1
ATOM 1564 C CA . LYS A 1 193 ? -29.268 1.167 22.835 1.00 84.12 193 LYS A CA 1
ATOM 1565 C C . LYS A 1 193 ? -30.692 1.617 22.493 1.00 84.12 193 LYS A C 1
ATOM 1567 O O . LYS A 1 193 ? -31.639 1.229 23.183 1.00 84.12 193 LYS A O 1
ATOM 1572 N N . THR A 1 194 ? -30.879 2.434 21.453 1.00 78.88 194 THR A N 1
ATOM 1573 C CA . THR A 1 194 ? -32.226 2.845 21.019 1.00 78.88 194 THR A CA 1
ATOM 1574 C C . THR A 1 194 ? -33.001 1.709 20.357 1.00 78.88 194 THR A C 1
ATOM 1576 O O . THR A 1 194 ? -34.219 1.657 20.517 1.00 78.88 194 THR A O 1
ATOM 1579 N N . LEU A 1 195 ? -32.319 0.785 19.675 1.00 71.81 195 LEU A N 1
ATOM 1580 C CA . LEU A 1 195 ? -32.936 -0.417 19.110 1.00 71.81 195 LEU A CA 1
ATOM 1581 C C . LEU A 1 195 ? -33.350 -1.408 20.205 1.00 71.81 195 LEU A C 1
ATOM 1583 O O . LEU A 1 195 ? -34.469 -1.912 20.169 1.00 71.81 195 LEU A O 1
ATOM 1587 N N . ASP A 1 196 ? -32.503 -1.618 21.214 1.00 62.50 196 ASP A N 1
ATOM 1588 C CA . ASP A 1 196 ? -32.757 -2.593 22.285 1.00 62.50 196 ASP A CA 1
ATOM 1589 C C . ASP A 1 196 ? -33.913 -2.159 23.212 1.00 62.50 196 ASP A C 1
ATOM 1591 O O . ASP A 1 196 ? -34.764 -2.958 23.610 1.00 62.50 196 ASP A O 1
ATOM 1595 N N . THR A 1 197 ? -34.044 -0.847 23.446 1.00 59.44 197 THR A N 1
ATOM 1596 C CA . THR A 1 197 ? -35.180 -0.255 24.184 1.00 59.44 197 THR A CA 1
ATOM 1597 C C . THR A 1 197 ? -36.496 -0.305 23.380 1.00 59.44 197 THR A C 1
ATOM 1599 O O . THR A 1 197 ? -37.576 -0.118 23.939 1.00 59.44 197 THR A O 1
ATOM 1602 N N . GLY A 1 198 ? -36.433 -0.579 22.070 1.00 52.84 198 GLY A N 1
ATOM 1603 C CA . GLY A 1 198 ? -37.587 -0.699 21.172 1.00 52.84 198 GLY A CA 1
ATOM 1604 C C . GLY A 1 198 ? -38.274 -2.071 21.179 1.00 52.84 198 GLY A C 1
ATOM 1605 O O . GLY A 1 198 ? -39.316 -2.228 20.541 1.00 52.84 198 GLY A O 1
ATOM 1606 N N . THR A 1 199 ? -37.744 -3.059 21.909 1.00 44.91 199 THR A N 1
ATOM 1607 C CA . THR A 1 199 ? -38.227 -4.456 21.883 1.00 44.91 199 THR A CA 1
ATOM 1608 C C . THR A 1 199 ? -39.326 -4.772 22.909 1.00 44.91 199 THR A C 1
ATOM 1610 O O . THR A 1 199 ? -39.576 -5.931 23.230 1.00 44.91 199 THR A O 1
ATOM 1613 N N . VAL A 1 200 ? -40.055 -3.753 23.375 1.00 45.28 200 VAL A N 1
ATOM 1614 C CA . VAL A 1 200 ? -41.424 -3.917 23.891 1.00 45.28 200 VAL A CA 1
ATOM 1615 C C . VAL A 1 200 ? -42.370 -3.199 22.928 1.00 45.28 200 VAL A C 1
ATOM 1617 O O . VAL A 1 200 ? -42.740 -2.049 23.123 1.00 45.28 200 VAL A O 1
ATOM 1620 N N . GLY A 1 201 ? -42.685 -3.913 21.843 1.00 50.81 201 GLY A N 1
ATOM 1621 C CA . GLY A 1 201 ? -43.814 -3.725 20.930 1.00 50.81 201 GLY A CA 1
ATOM 1622 C C . GLY A 1 201 ? -44.209 -2.303 20.545 1.00 50.81 201 GLY A C 1
ATOM 1623 O O . GLY A 1 201 ? -45.096 -1.743 21.173 1.00 50.81 201 GLY A O 1
ATOM 1624 N N . VAL A 1 202 ? -43.715 -1.798 19.412 1.00 40.00 202 VAL A N 1
ATOM 1625 C CA . VAL A 1 202 ? -44.426 -0.769 18.634 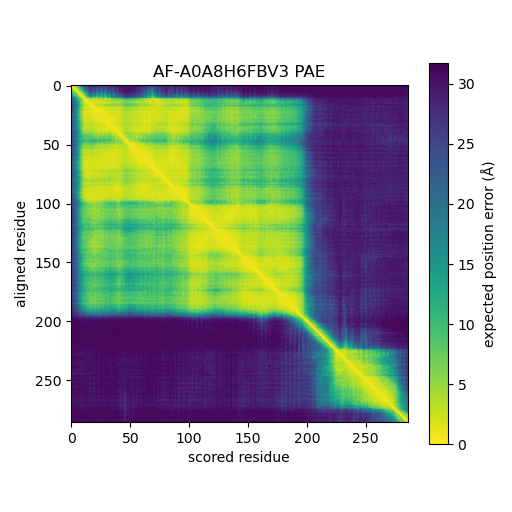1.00 40.00 202 VAL A CA 1
ATOM 1626 C C . VAL A 1 202 ? -44.155 -1.002 17.144 1.00 40.00 202 VAL A C 1
ATOM 1628 O O . VAL A 1 202 ? -43.034 -0.843 16.666 1.00 40.00 202 VAL A O 1
ATOM 1631 N N . GLY A 1 203 ? -45.192 -1.416 16.407 1.00 42.78 203 GLY A N 1
ATOM 1632 C CA . GLY A 1 203 ? -45.195 -1.374 14.944 1.00 42.78 203 GLY A CA 1
ATOM 1633 C C . GLY A 1 203 ? -44.996 0.055 14.431 1.00 42.78 203 GLY A C 1
ATOM 1634 O O . GLY A 1 203 ? -45.212 1.008 15.170 1.00 42.78 203 GLY A O 1
ATOM 1635 N N . LEU A 1 204 ? -44.571 0.196 13.171 1.00 42.59 204 LEU A N 1
ATOM 1636 C CA . LEU A 1 204 ? -44.293 1.472 12.498 1.00 42.59 204 LEU A CA 1
ATOM 1637 C C . LEU A 1 204 ? -45.183 2.641 12.971 1.00 42.59 204 LEU A C 1
ATOM 1639 O O . LEU A 1 204 ? -46.327 2.773 12.542 1.00 42.59 204 LEU A O 1
ATOM 1643 N N . ILE A 1 205 ? -44.613 3.550 13.763 1.00 40.66 205 ILE A N 1
ATOM 1644 C CA . ILE A 1 205 ? -45.092 4.929 13.866 1.00 40.66 205 ILE A CA 1
ATOM 1645 C C . ILE A 1 205 ? -43.884 5.840 13.687 1.00 40.66 205 ILE A C 1
ATOM 1647 O O . ILE A 1 205 ? -43.102 6.092 14.602 1.00 40.66 205 ILE A O 1
ATOM 1651 N N . ALA A 1 206 ? -43.741 6.344 12.466 1.00 45.38 206 ALA A N 1
ATOM 1652 C CA . ALA A 1 206 ? -42.877 7.469 12.174 1.00 45.38 206 ALA A CA 1
ATOM 1653 C C . ALA A 1 206 ? -43.508 8.731 12.770 1.00 45.38 206 ALA A C 1
ATOM 1655 O O . ALA A 1 206 ? -44.404 9.303 12.163 1.00 45.38 206 ALA A O 1
ATOM 1656 N N . THR A 1 207 ? -43.033 9.194 13.926 1.00 39.81 207 THR A N 1
ATOM 1657 C CA . THR A 1 207 ? -43.035 10.632 14.224 1.00 39.81 207 THR A CA 1
ATOM 1658 C C . THR A 1 207 ? -41.814 11.005 15.053 1.00 39.81 207 THR A C 1
ATOM 1660 O O . THR A 1 207 ? -41.491 10.413 16.078 1.00 39.81 207 THR A O 1
ATOM 1663 N N . THR A 1 208 ? -41.110 12.009 14.553 1.00 45.03 208 THR A N 1
ATOM 1664 C CA . THR A 1 208 ? -39.967 12.665 15.169 1.00 45.03 208 THR A CA 1
ATOM 1665 C C . THR A 1 208 ? -40.389 13.382 16.451 1.00 45.03 208 THR A C 1
ATOM 1667 O O . THR A 1 208 ? -41.312 14.195 16.418 1.00 45.03 208 THR A O 1
ATOM 1670 N N . ARG A 1 209 ? -39.690 13.136 17.570 1.00 35.72 209 ARG A N 1
ATOM 1671 C CA . ARG A 1 209 ? -39.530 14.083 18.695 1.00 35.72 209 ARG A CA 1
ATOM 1672 C C . ARG A 1 209 ? -38.460 13.592 19.678 1.00 35.72 209 ARG A C 1
ATOM 1674 O O . ARG A 1 209 ? -38.575 12.523 20.264 1.00 35.72 209 ARG A O 1
ATOM 1681 N N . HIS A 1 210 ? -37.426 14.409 19.859 1.00 37.31 210 HIS A N 1
ATOM 1682 C CA . HIS A 1 210 ? -36.355 14.218 20.840 1.00 37.31 210 HIS A CA 1
ATOM 1683 C C . HIS A 1 210 ? -36.875 14.365 22.288 1.00 37.31 210 HIS A C 1
ATOM 1685 O O . HIS A 1 210 ? -37.697 15.255 22.535 1.00 37.31 210 HIS A O 1
ATOM 1691 N N . PRO A 1 211 ? -36.381 13.579 23.266 1.00 37.28 211 PRO A N 1
ATOM 1692 C CA . PRO A 1 211 ? -36.768 13.731 24.663 1.00 37.28 211 PRO A CA 1
ATOM 1693 C C . PRO A 1 211 ? -35.963 14.864 25.319 1.00 37.28 211 PRO A C 1
ATOM 1695 O O . PRO A 1 211 ? -34.749 14.777 25.491 1.00 37.28 211 PRO A O 1
ATOM 1698 N N . SER A 1 212 ? -36.651 15.942 25.697 1.00 37.28 212 SER A N 1
ATOM 1699 C CA . SER A 1 212 ? -36.104 16.999 26.553 1.00 37.28 212 SER A CA 1
ATOM 1700 C C . SER A 1 212 ? -36.415 16.689 28.019 1.00 37.28 212 SER A C 1
ATOM 1702 O O . SER A 1 212 ? -37.554 16.358 28.359 1.00 37.28 212 SER A O 1
ATOM 1704 N N . LYS A 1 213 ? -35.399 16.802 28.883 1.00 38.19 213 LYS A N 1
ATOM 1705 C CA . LYS A 1 213 ? -35.502 16.677 30.344 1.00 38.19 213 LYS A CA 1
ATOM 1706 C C . LYS A 1 213 ? -36.558 17.657 30.872 1.00 38.19 213 LYS A C 1
ATOM 1708 O O . LYS A 1 213 ? -36.357 18.867 30.824 1.00 38.19 213 LYS A O 1
ATOM 1713 N N . ARG A 1 214 ? -37.676 17.137 31.385 1.00 37.31 214 ARG A N 1
ATOM 1714 C CA . ARG A 1 214 ? -38.693 17.929 32.087 1.00 37.31 214 ARG A CA 1
ATOM 1715 C C . ARG A 1 214 ? -38.325 18.065 33.561 1.00 37.31 214 ARG A C 1
ATOM 1717 O O . ARG A 1 214 ? -38.214 17.069 34.268 1.00 37.31 214 ARG A O 1
ATOM 1724 N N . THR A 1 215 ? -38.179 19.305 34.014 1.00 35.47 215 THR A N 1
ATOM 1725 C CA . THR A 1 215 ? -38.398 19.688 35.411 1.00 35.47 215 THR A CA 1
ATOM 1726 C C . THR A 1 215 ? -39.903 19.636 35.729 1.00 35.47 215 THR A C 1
ATOM 1728 O O . THR A 1 215 ? -40.725 19.776 34.817 1.00 35.47 215 THR A O 1
ATOM 1731 N N . PRO A 1 216 ? -40.298 19.397 36.992 1.00 44.50 216 PRO A N 1
ATOM 1732 C CA . PRO A 1 216 ? -41.686 19.136 37.347 1.00 44.50 216 PRO A CA 1
ATOM 1733 C C . PRO A 1 216 ? -42.414 20.440 37.681 1.00 44.50 216 PRO A C 1
ATOM 1735 O O . PRO A 1 216 ? -42.104 21.079 38.680 1.00 44.50 216 PRO A O 1
ATOM 1738 N N . SER A 1 217 ? -43.392 20.832 36.864 1.00 37.22 217 SER A N 1
ATOM 1739 C CA . SER A 1 217 ? -44.458 21.761 37.263 1.00 37.22 217 SER A CA 1
ATOM 1740 C C . SER A 1 217 ? -45.521 21.859 36.166 1.00 37.22 217 SER A C 1
ATOM 1742 O O . SER A 1 217 ? -45.185 22.016 34.994 1.00 37.22 217 SER A O 1
ATOM 1744 N N . GLY A 1 218 ? -46.795 21.809 36.558 1.00 37.91 218 GLY A N 1
ATOM 1745 C CA . GLY A 1 218 ? -47.926 22.225 35.726 1.00 37.91 218 GLY A CA 1
ATOM 1746 C C . GLY A 1 218 ? -48.855 21.087 35.313 1.00 37.91 218 GLY A C 1
ATOM 1747 O O . GLY A 1 218 ? -48.465 20.182 34.583 1.00 37.91 218 GLY A O 1
ATOM 1748 N N . LYS A 1 219 ? -50.097 21.155 35.803 1.00 42.62 219 LYS A N 1
ATOM 1749 C CA . LYS A 1 219 ? -51.219 20.252 35.512 1.00 42.62 219 LYS A CA 1
ATOM 1750 C C . LYS A 1 219 ? -51.406 20.056 34.000 1.00 42.62 219 LYS A C 1
ATOM 1752 O O . LYS A 1 219 ? -51.216 20.992 33.231 1.00 42.62 219 LYS A O 1
ATOM 1757 N N . ALA A 1 220 ? -51.789 18.843 33.600 1.00 40.09 220 ALA A N 1
ATOM 1758 C CA . ALA A 1 220 ? -52.125 18.514 32.218 1.00 40.09 220 ALA A CA 1
ATOM 1759 C C . ALA A 1 220 ? -53.263 19.425 31.724 1.00 40.09 220 ALA A C 1
ATOM 1761 O O . ALA A 1 220 ? -54.358 19.390 32.281 1.00 40.09 220 ALA A O 1
ATOM 1762 N N . ILE A 1 221 ? -52.972 20.257 30.723 1.00 50.34 221 ILE A N 1
ATOM 1763 C CA . ILE A 1 221 ? -53.966 21.061 30.007 1.00 50.34 221 ILE A CA 1
ATOM 1764 C C . ILE A 1 221 ? -54.427 20.235 28.804 1.00 50.34 221 ILE A C 1
ATOM 1766 O O . ILE A 1 221 ? -53.605 19.621 28.120 1.00 50.34 221 ILE A O 1
ATOM 1770 N N . ASP A 1 222 ? -55.741 20.195 28.610 1.00 49.03 222 ASP A N 1
ATOM 1771 C CA . ASP A 1 222 ? -56.429 19.522 27.512 1.00 49.03 222 ASP A CA 1
ATOM 1772 C C . ASP A 1 222 ? -55.953 20.051 26.141 1.00 49.03 222 ASP A C 1
ATOM 1774 O O . ASP A 1 222 ? -55.664 21.239 25.983 1.00 49.03 222 ASP A O 1
ATOM 1778 N 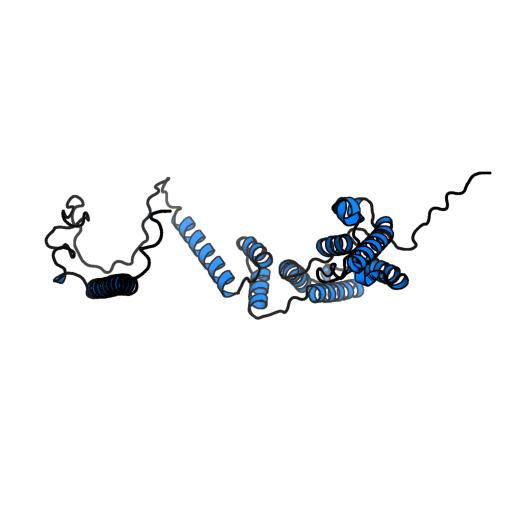N . ASN A 1 223 ? -55.810 19.166 25.153 1.00 53.12 223 ASN A N 1
ATOM 1779 C CA . ASN A 1 223 ? -55.031 19.408 23.926 1.00 53.12 223 ASN A CA 1
ATOM 1780 C C . ASN A 1 223 ? -55.734 20.273 22.856 1.00 53.12 223 ASN A C 1
ATOM 1782 O O . ASN A 1 223 ? -55.146 20.498 21.796 1.00 53.12 223 ASN A O 1
ATOM 1786 N N . ASP A 1 224 ? -56.938 20.788 23.110 1.00 58.28 224 ASP A N 1
ATOM 1787 C CA . ASP A 1 224 ? -57.747 21.485 22.095 1.00 58.28 224 ASP A CA 1
ATOM 1788 C C . ASP A 1 224 ? -57.575 23.016 22.057 1.00 58.28 224 ASP A C 1
ATOM 1790 O O . ASP A 1 224 ? -58.119 23.687 21.178 1.00 58.28 224 ASP A O 1
ATOM 1794 N N . VAL A 1 225 ? -56.779 23.607 22.955 1.00 67.56 225 VAL A N 1
ATOM 1795 C CA . VAL A 1 225 ? -56.577 25.067 22.978 1.00 67.56 225 VAL A CA 1
ATOM 1796 C C . VAL A 1 225 ? -55.345 25.473 22.169 1.00 67.56 225 VAL A C 1
ATOM 1798 O O . VAL A 1 225 ? -54.210 25.350 22.629 1.00 67.56 225 VAL A O 1
ATOM 1801 N N . VAL A 1 226 ? -55.556 26.012 20.963 1.00 76.88 226 VAL A N 1
ATOM 1802 C CA . VAL A 1 226 ? -54.494 26.557 20.098 1.00 76.88 226 VAL A CA 1
ATOM 1803 C C . VAL A 1 226 ? -54.449 28.085 20.187 1.00 76.88 226 VAL A C 1
ATOM 1805 O O . VAL A 1 226 ? -55.421 28.767 19.869 1.00 76.88 226 VAL A O 1
ATOM 1808 N N . CYS A 1 227 ? -53.290 28.645 20.547 1.00 80.31 227 CYS A N 1
ATOM 1809 C CA . CYS A 1 227 ? -53.099 30.092 20.623 1.00 80.31 227 CYS A CA 1
ATOM 1810 C C . CYS A 1 227 ? -53.208 30.748 19.228 1.00 80.31 227 CYS A C 1
ATOM 1812 O O . CYS A 1 227 ? -52.413 30.421 18.336 1.00 80.31 227 CYS A O 1
ATOM 1814 N N . PRO A 1 228 ? -54.088 31.751 19.037 1.00 75.88 228 PRO A N 1
ATOM 1815 C CA . PRO A 1 228 ? -54.342 32.364 17.730 1.00 75.88 228 PRO A CA 1
ATOM 1816 C C . PRO A 1 228 ? -53.155 33.169 17.175 1.00 75.88 228 PRO A C 1
ATOM 1818 O O . PRO A 1 228 ? -53.065 33.385 15.969 1.00 75.88 228 PRO A O 1
ATOM 1821 N N . ARG A 1 229 ? -52.210 33.612 18.019 1.00 77.50 229 ARG A N 1
ATOM 1822 C CA . ARG A 1 229 ? -51.062 34.427 17.574 1.00 77.50 229 ARG A CA 1
ATOM 1823 C C . ARG A 1 229 ? -49.846 33.604 17.164 1.00 77.50 229 ARG A C 1
ATOM 1825 O O . ARG A 1 229 ? -49.071 34.038 16.308 1.00 77.50 229 ARG A O 1
ATOM 1832 N N . CYS A 1 230 ? -49.619 32.461 17.809 1.00 79.19 230 CYS A N 1
ATOM 1833 C CA . CYS A 1 230 ? -48.416 31.659 17.585 1.00 79.19 230 CYS A CA 1
ATOM 1834 C C . CYS A 1 230 ? -48.681 30.236 17.085 1.00 79.19 230 CYS A C 1
ATOM 1836 O O . CYS A 1 230 ? -47.706 29.558 16.762 1.00 79.19 230 CYS A O 1
ATOM 1838 N N . GLY A 1 231 ? -49.941 29.788 17.066 1.00 73.75 231 GLY A N 1
ATOM 1839 C CA . GLY A 1 231 ? -50.354 28.478 16.560 1.00 73.75 231 GLY A CA 1
ATOM 1840 C C . GLY A 1 231 ? -49.865 27.287 17.389 1.00 73.75 231 GLY A C 1
ATOM 1841 O O . GLY A 1 231 ? -49.652 26.217 16.832 1.00 73.75 231 GLY A O 1
ATOM 1842 N N . LYS A 1 232 ? -49.612 27.460 18.694 1.00 78.06 232 LYS A N 1
ATOM 1843 C CA . LYS A 1 232 ? -49.160 26.379 19.596 1.00 78.06 232 LYS A CA 1
ATOM 1844 C C . LYS A 1 232 ? -50.213 26.109 20.672 1.00 78.06 232 LYS A C 1
ATOM 1846 O O . LYS A 1 232 ? -50.975 27.013 20.990 1.00 78.06 232 LYS A O 1
ATOM 1851 N N . GLY A 1 233 ? -50.207 24.900 21.236 1.00 76.56 233 GLY A N 1
ATOM 1852 C CA . GLY A 1 233 ? -51.144 24.471 22.280 1.00 76.56 233 GLY A CA 1
ATOM 1853 C C . GLY A 1 233 ? -50.909 25.174 23.622 1.00 76.56 233 GLY A C 1
ATOM 1854 O O . GLY A 1 233 ? -50.075 24.713 24.399 1.00 76.56 233 GLY A O 1
ATOM 1855 N N . HIS A 1 234 ? -51.546 26.326 23.830 1.00 77.94 234 HIS A N 1
ATOM 1856 C CA . HIS A 1 234 ? -51.614 27.095 25.079 1.00 77.94 234 HIS A CA 1
ATOM 1857 C C . HIS A 1 234 ? -52.670 28.202 24.952 1.00 77.94 234 HIS A C 1
ATOM 1859 O O . HIS A 1 234 ? -52.994 28.629 23.840 1.00 77.94 234 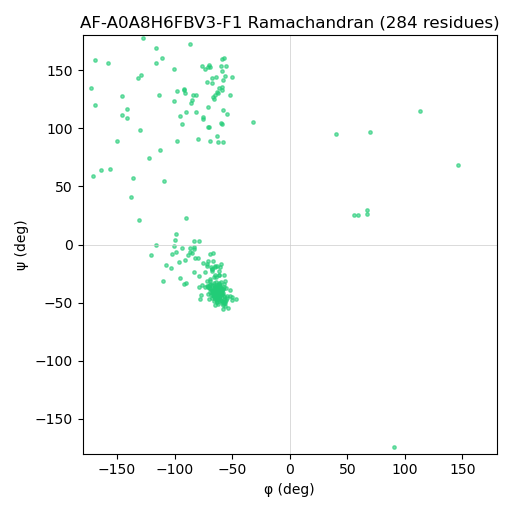HIS A O 1
ATOM 1865 N N . GLU A 1 235 ? -53.170 28.695 26.083 1.00 77.69 235 GLU A N 1
ATOM 1866 C CA . GLU A 1 235 ? -54.074 29.848 26.134 1.00 77.69 235 GLU A CA 1
ATOM 1867 C C . GLU A 1 235 ? -53.356 31.155 25.751 1.00 77.69 235 GLU A C 1
ATOM 1869 O O . GLU A 1 235 ? -52.135 31.281 25.853 1.00 77.69 235 GLU A O 1
ATOM 1874 N N . ALA A 1 236 ? -54.098 32.133 25.224 1.00 76.88 236 ALA A N 1
ATOM 1875 C CA . ALA A 1 236 ? -53.511 33.362 24.683 1.00 76.88 236 ALA A CA 1
ATOM 1876 C C . ALA A 1 236 ? -52.825 34.235 25.754 1.00 76.88 236 ALA A C 1
ATOM 1878 O O . ALA A 1 236 ? -51.865 34.938 25.439 1.00 76.88 236 ALA A O 1
ATOM 1879 N N . ASP A 1 237 ? -53.285 34.146 26.999 1.00 77.06 237 ASP A N 1
ATOM 1880 C CA . ASP A 1 237 ? -52.796 34.866 28.180 1.00 77.06 237 ASP A CA 1
ATOM 1881 C C . ASP A 1 237 ? -51.397 34.415 28.636 1.00 77.06 237 ASP A C 1
ATOM 1883 O O . ASP A 1 237 ? -50.606 35.215 29.125 1.00 77.06 237 ASP A O 1
ATOM 1887 N N . ILE A 1 238 ? -51.040 33.152 28.402 1.00 77.69 238 ILE A N 1
ATOM 1888 C CA . ILE A 1 238 ? -49.712 32.597 28.698 1.00 77.69 238 ILE A CA 1
ATOM 1889 C C . ILE A 1 238 ? -48.803 32.550 27.462 1.00 77.69 238 ILE A C 1
ATOM 1891 O O . ILE A 1 238 ? -47.714 31.969 27.483 1.00 77.69 238 ILE A O 1
ATOM 1895 N N . CYS A 1 239 ? -49.223 33.168 26.355 1.00 81.62 239 CYS A N 1
ATOM 1896 C CA . CYS A 1 239 ? -48.432 33.209 25.136 1.00 81.62 239 CYS A CA 1
ATOM 1897 C C . CYS A 1 239 ? -47.281 34.206 25.255 1.00 81.62 239 CYS A C 1
ATOM 1899 O O . CYS A 1 239 ? -47.482 35.408 25.134 1.00 81.62 239 CYS A O 1
ATOM 1901 N N . TRP A 1 240 ? -46.041 33.723 25.324 1.00 85.38 240 TRP A N 1
ATOM 1902 C CA . TRP A 1 240 ? -44.850 34.583 25.388 1.00 85.38 240 TRP A CA 1
ATOM 1903 C C . TRP A 1 240 ? -44.665 35.533 24.191 1.00 85.38 240 TRP A C 1
ATOM 1905 O O . TRP A 1 240 ? -43.900 36.488 24.275 1.00 85.38 240 TRP A O 1
ATOM 1915 N N . LYS A 1 241 ? -45.343 35.299 23.056 1.00 80.25 241 LYS A N 1
ATOM 1916 C CA . LYS A 1 241 ? -45.347 36.260 21.935 1.00 80.25 241 LYS A CA 1
ATOM 1917 C C . LYS A 1 241 ? -46.301 37.438 22.159 1.00 80.25 241 LYS A C 1
ATOM 1919 O O . LYS A 1 241 ? -46.080 38.483 21.556 1.00 80.25 241 LYS A O 1
ATOM 1924 N N . LEU A 1 242 ? -47.362 37.243 22.943 1.00 81.25 242 LEU A N 1
ATOM 1925 C CA . LEU A 1 242 ? -48.321 38.282 23.334 1.00 81.25 242 LEU A CA 1
ATOM 1926 C C . LEU A 1 242 ? -47.913 38.947 24.654 1.00 81.25 242 LEU A C 1
ATOM 1928 O O . LEU A 1 242 ? -48.061 40.156 24.783 1.00 81.25 242 LEU A O 1
ATOM 1932 N N . HIS A 1 243 ? -47.311 38.166 25.552 1.00 83.50 243 HIS A N 1
ATOM 1933 C CA . HIS A 1 243 ? -46.832 38.550 26.876 1.00 83.50 243 HIS A CA 1
ATOM 1934 C C . HIS A 1 243 ? -45.328 38.255 27.023 1.00 83.50 243 HIS A C 1
ATOM 1936 O O . HIS A 1 243 ? -44.944 37.260 27.652 1.00 83.50 243 HIS A O 1
ATOM 1942 N N . PRO A 1 244 ? -44.440 39.054 26.395 1.00 78.69 244 PRO A N 1
ATOM 1943 C CA . PRO A 1 244 ? -42.991 38.860 26.476 1.00 78.69 244 PRO A CA 1
ATOM 1944 C C . PRO A 1 244 ? -42.435 38.881 27.904 1.00 78.69 244 PRO A C 1
ATOM 1946 O O . PRO A 1 244 ? -41.408 38.261 28.162 1.00 78.69 244 PRO A O 1
ATOM 1949 N N . GLU A 1 245 ? -43.113 39.561 28.827 1.00 77.88 245 GLU A N 1
ATOM 1950 C CA . GLU A 1 245 ? -42.789 39.640 30.252 1.00 77.88 245 GLU A CA 1
ATOM 1951 C C . GLU A 1 245 ? -42.908 38.294 30.978 1.00 77.88 245 GLU A C 1
ATOM 1953 O O . GLU A 1 245 ? -42.203 38.061 31.956 1.00 77.88 245 GLU A O 1
ATOM 1958 N N . LEU A 1 246 ? -43.748 37.383 30.474 1.00 81.44 246 LEU A N 1
ATOM 1959 C CA . LEU A 1 246 ? -43.910 36.033 31.021 1.00 81.44 246 LEU A CA 1
ATOM 1960 C C . LEU A 1 246 ? -42.861 35.048 30.480 1.00 81.44 246 LEU A C 1
ATOM 1962 O O . LEU A 1 246 ? -42.808 33.895 30.914 1.00 81.44 246 LEU A O 1
ATOM 1966 N N . ALA A 1 247 ? -42.047 35.468 29.505 1.00 79.69 247 ALA A N 1
ATOM 1967 C CA . ALA A 1 247 ? -41.024 34.622 28.909 1.00 79.69 247 ALA A CA 1
ATOM 1968 C C . ALA A 1 247 ? -39.853 34.401 29.886 1.00 79.69 247 ALA A C 1
ATOM 1970 O O . ALA A 1 247 ? -39.402 35.362 30.509 1.00 79.69 247 ALA A O 1
ATOM 1971 N N . PRO A 1 248 ? -39.288 33.184 29.976 1.00 80.06 248 PRO A N 1
ATOM 1972 C CA . PRO A 1 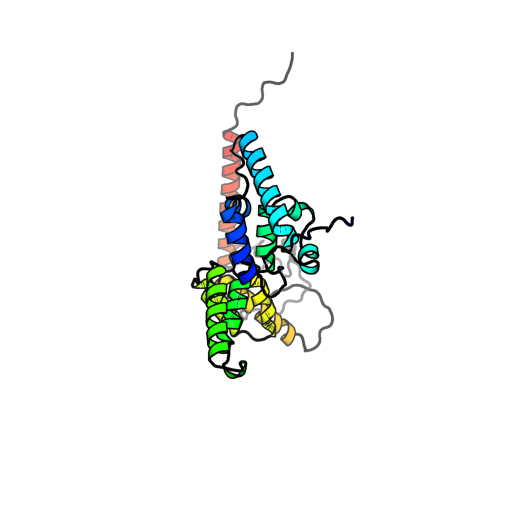248 ? -38.078 32.937 30.754 1.00 80.06 248 PRO A CA 1
ATOM 1973 C C . PRO A 1 248 ? -36.894 33.786 30.270 1.00 80.06 248 PRO A C 1
ATOM 1975 O O . PRO A 1 248 ? -36.759 34.035 29.071 1.00 80.06 248 PRO A O 1
ATOM 1978 N N . GLU A 1 249 ? -35.996 34.149 31.185 1.00 75.62 249 GLU A N 1
ATOM 1979 C CA . GLU A 1 249 ? -34.840 35.028 30.938 1.00 75.62 249 GLU A CA 1
ATOM 1980 C C . GLU A 1 249 ? -34.000 34.601 29.720 1.00 75.62 249 GLU A C 1
ATOM 1982 O O . GLU A 1 249 ? -33.740 35.407 28.829 1.00 75.62 249 GLU A O 1
ATOM 1987 N N . TRP A 1 250 ? -33.706 33.303 29.580 1.00 79.88 250 TRP A N 1
ATOM 1988 C CA . TRP A 1 250 ? -32.952 32.760 28.438 1.00 79.88 250 TRP A CA 1
ATOM 1989 C C . TRP A 1 250 ? -33.625 33.013 27.076 1.00 79.88 250 TRP A C 1
ATOM 1991 O O . TRP A 1 250 ? -32.958 33.158 26.047 1.00 79.88 250 TRP A O 1
ATOM 2001 N N . LEU A 1 251 ? -34.961 33.045 27.037 1.00 78.69 251 LEU A N 1
ATOM 2002 C CA . LEU A 1 251 ? -35.712 33.290 25.808 1.00 78.69 251 LEU A CA 1
ATOM 2003 C C . LEU A 1 251 ? -35.732 34.786 25.479 1.00 78.69 251 LEU A C 1
ATOM 2005 O O . LEU A 1 251 ? -35.621 35.154 24.306 1.00 78.69 251 LEU A O 1
ATOM 2009 N N . GLN A 1 252 ? -35.806 35.637 26.505 1.00 78.06 252 GLN A N 1
ATOM 2010 C CA . GLN A 1 252 ? -35.681 37.085 26.357 1.00 78.06 252 GLN A CA 1
ATOM 2011 C C . GLN A 1 252 ? -34.285 37.463 25.840 1.00 78.06 252 GLN A C 1
ATOM 2013 O O . GLN A 1 252 ? -34.179 38.187 24.847 1.00 78.06 252 GLN A O 1
ATOM 2018 N N . GLU A 1 253 ? -33.218 36.902 26.421 1.00 76.88 253 GLU A N 1
ATOM 2019 C CA . GLU A 1 253 ? -31.837 37.094 25.960 1.00 76.88 253 GLU A CA 1
ATOM 2020 C C . GLU A 1 253 ? -31.685 36.723 24.484 1.00 76.88 253 GLU A C 1
ATOM 2022 O O . GLU A 1 253 ? -31.193 37.522 23.681 1.00 76.88 253 GLU A O 1
ATOM 2027 N N . ARG A 1 254 ? -32.208 35.562 24.078 1.00 79.31 254 ARG A N 1
ATOM 2028 C CA . ARG A 1 254 ? -32.179 35.123 22.678 1.00 79.31 254 ARG A CA 1
ATOM 2029 C C . ARG A 1 254 ? -32.872 36.110 21.735 1.00 79.31 254 ARG A C 1
ATOM 2031 O O . ARG A 1 254 ? -32.333 36.402 20.666 1.00 79.31 254 ARG A O 1
ATOM 2038 N N . TRP A 1 255 ? -34.028 36.662 22.111 1.00 82.12 255 TRP A N 1
ATOM 2039 C CA . TRP A 1 255 ? -34.706 37.682 21.301 1.00 82.12 255 TRP A CA 1
ATOM 2040 C C . TRP A 1 255 ? -33.914 38.986 21.207 1.00 82.12 255 TRP A C 1
ATOM 2042 O O . TRP A 1 255 ? -33.933 39.631 20.157 1.00 82.12 255 TRP A O 1
ATOM 2052 N N . THR A 1 256 ? -33.199 39.384 22.263 1.00 79.69 256 THR A N 1
ATOM 2053 C CA . THR A 1 256 ? -32.335 40.575 22.201 1.00 79.69 256 THR A CA 1
ATOM 2054 C C . THR A 1 256 ? -31.147 40.368 21.264 1.00 79.69 256 THR A C 1
ATOM 2056 O O . THR A 1 256 ? -30.840 41.261 20.472 1.00 79.69 256 THR A O 1
ATOM 2059 N N . ILE A 1 257 ? -30.532 39.180 21.280 1.00 78.00 257 ILE A N 1
ATOM 2060 C CA . ILE A 1 257 ? -29.449 38.806 20.361 1.00 78.00 257 ILE A CA 1
ATOM 2061 C C . ILE A 1 257 ? -29.959 38.822 18.916 1.00 78.00 257 ILE A C 1
ATOM 2063 O O . ILE A 1 257 ? -29.332 39.427 18.046 1.00 78.00 257 ILE A O 1
ATOM 2067 N N . GLU A 1 258 ? -31.128 38.232 18.659 1.00 76.25 258 GLU A N 1
ATOM 2068 C CA . GLU A 1 258 ? -31.720 38.191 17.319 1.00 76.25 258 GLU A CA 1
ATOM 2069 C C . GLU A 1 258 ? -32.083 39.596 16.804 1.00 76.25 258 GLU A C 1
ATOM 2071 O O . GLU A 1 258 ? -31.800 39.925 15.651 1.00 76.25 258 GLU A O 1
ATOM 2076 N N . LYS A 1 259 ? -32.628 40.473 17.663 1.00 78.31 259 LYS A N 1
ATOM 2077 C CA . LYS A 1 259 ? -32.877 41.886 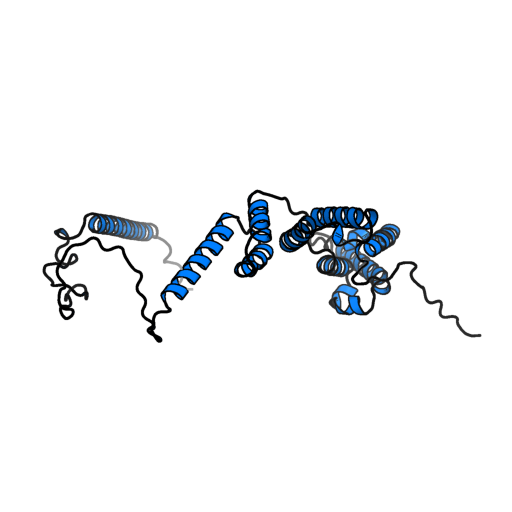17.323 1.00 78.31 259 LYS A CA 1
ATOM 2078 C C . LYS A 1 259 ? -31.583 42.634 16.991 1.00 78.31 259 LYS A C 1
ATOM 2080 O O . LYS A 1 259 ? -31.560 43.381 16.016 1.00 78.31 259 LYS A O 1
ATOM 2085 N N . ARG A 1 260 ? -30.505 42.421 17.759 1.00 75.38 260 ARG A N 1
ATOM 2086 C CA . ARG A 1 260 ? -29.184 43.029 17.498 1.00 75.38 260 ARG A CA 1
ATOM 2087 C C . ARG A 1 260 ? -28.584 42.545 16.178 1.00 75.38 260 ARG A C 1
ATOM 2089 O O . ARG A 1 260 ? -28.072 43.359 15.419 1.00 75.38 260 ARG A O 1
ATOM 2096 N N . SER A 1 261 ? -28.687 41.249 15.885 1.00 76.06 261 SER A N 1
ATOM 2097 C CA . SER A 1 261 ? -28.212 40.664 14.625 1.00 76.06 261 SER A CA 1
ATOM 2098 C C . SER A 1 261 ? -28.996 41.189 13.420 1.00 76.06 261 SER A C 1
ATOM 2100 O O . SER A 1 261 ? -28.394 41.598 12.431 1.00 76.06 261 SER A O 1
ATOM 2102 N N . ARG A 1 262 ? -30.331 41.273 13.522 1.00 75.50 262 ARG A N 1
ATOM 2103 C CA . ARG A 1 262 ? -31.162 41.882 12.474 1.00 75.50 262 ARG A CA 1
ATOM 2104 C C . ARG A 1 262 ? -30.827 43.351 12.264 1.00 75.50 262 ARG A C 1
ATOM 2106 O O . ARG A 1 262 ? -30.711 43.758 11.118 1.00 75.50 262 ARG A O 1
ATOM 2113 N N . LYS A 1 263 ? -30.643 44.124 13.339 1.00 79.12 263 LYS A N 1
ATOM 2114 C CA . LYS A 1 263 ? -30.252 45.535 13.240 1.00 79.12 263 LYS A CA 1
ATOM 2115 C C . LYS A 1 263 ? -28.913 45.696 12.514 1.00 79.12 263 LYS A C 1
ATOM 2117 O O . LYS A 1 263 ? -28.867 46.433 11.545 1.00 79.12 263 LYS A O 1
ATOM 2122 N N . ARG A 1 264 ? -27.887 44.921 12.891 1.00 77.44 264 ARG A N 1
ATOM 2123 C CA . ARG A 1 264 ? -26.594 44.910 12.183 1.00 77.44 264 ARG A CA 1
ATOM 2124 C C . ARG A 1 264 ? -26.744 44.632 10.690 1.00 77.44 264 ARG A C 1
ATOM 2126 O O . ARG A 1 264 ? -26.191 45.362 9.887 1.00 77.44 264 ARG A O 1
ATOM 2133 N N . LYS A 1 265 ? -27.546 43.628 10.328 1.00 81.38 265 LYS A N 1
ATOM 2134 C CA . LYS A 1 265 ? -27.791 43.284 8.923 1.00 81.38 265 LYS A CA 1
ATOM 2135 C C . LYS A 1 265 ? -28.505 44.405 8.151 1.00 81.38 265 LYS A C 1
ATOM 2137 O O . LYS A 1 265 ? -28.233 44.598 6.973 1.00 81.38 265 LYS A O 1
ATOM 2142 N N . TRP A 1 266 ? -29.429 45.121 8.792 1.00 73.56 266 TRP A N 1
ATOM 2143 C CA . TRP A 1 266 ? -30.083 46.294 8.198 1.00 73.56 266 TRP A CA 1
ATOM 2144 C C . TRP A 1 266 ? -29.119 47.479 8.045 1.00 73.56 266 TRP A C 1
ATOM 2146 O O . TRP A 1 266 ? -29.147 48.128 7.005 1.00 73.56 266 TRP A O 1
ATOM 2156 N N . ASP A 1 267 ? -28.256 47.720 9.035 1.00 77.12 267 ASP A N 1
ATOM 2157 C CA . ASP A 1 267 ? -27.241 48.779 8.991 1.00 77.12 267 ASP A CA 1
ATOM 2158 C C . ASP A 1 267 ? -26.199 48.497 7.880 1.00 77.12 267 ASP A C 1
ATOM 2160 O O . ASP A 1 267 ? -25.866 49.390 7.107 1.00 77.12 267 ASP A O 1
ATOM 2164 N N . GLU A 1 268 ? -25.762 47.238 7.725 1.00 78.06 268 GLU A N 1
ATOM 2165 C CA . GLU A 1 268 ? -24.865 46.789 6.643 1.00 78.06 268 GLU A CA 1
ATOM 2166 C C . GLU A 1 268 ? -25.473 47.014 5.247 1.00 78.06 268 GLU A C 1
ATOM 2168 O O . GLU A 1 268 ? -24.791 47.505 4.350 1.00 78.06 268 GLU A O 1
ATOM 2173 N N . LEU A 1 269 ? -26.764 46.708 5.065 1.00 73.62 269 LEU A N 1
ATOM 2174 C CA . LEU A 1 269 ? -27.466 46.935 3.795 1.00 73.62 269 LEU A CA 1
ATOM 2175 C C . LEU A 1 269 ? -27.585 48.429 3.456 1.00 73.62 269 LEU A C 1
ATOM 2177 O O . LEU A 1 269 ? -27.402 48.810 2.304 1.00 73.62 269 LEU A O 1
ATOM 2181 N N . GLN A 1 270 ? -27.841 49.287 4.447 1.00 70.88 270 GLN A N 1
ATOM 2182 C CA . GLN A 1 270 ? -27.908 50.738 4.226 1.00 70.88 270 GLN A CA 1
ATOM 2183 C C . GLN A 1 270 ? -26.544 51.350 3.895 1.00 70.88 270 GLN A C 1
ATOM 2185 O O . GLN A 1 270 ? -26.475 52.321 3.145 1.00 70.88 270 GLN A O 1
ATOM 2190 N N . GLN A 1 271 ? -25.465 50.784 4.435 1.00 67.69 271 GLN A N 1
ATOM 2191 C CA . GLN A 1 271 ? -24.105 51.222 4.141 1.00 67.69 271 GLN A CA 1
ATOM 2192 C C . GLN A 1 271 ? -23.684 50.820 2.718 1.00 67.69 271 GLN A C 1
ATOM 2194 O O . GLN A 1 271 ? -23.066 51.612 2.012 1.00 67.69 271 GLN A O 1
ATOM 2199 N N . GLN A 1 272 ? -24.132 49.648 2.258 1.00 62.91 272 GLN A N 1
ATOM 2200 C CA . GLN A 1 272 ? -23.921 49.168 0.891 1.00 62.91 272 GLN A CA 1
ATOM 2201 C C . GLN A 1 272 ? -24.688 49.998 -0.158 1.00 62.91 272 GLN A C 1
ATOM 2203 O O . GLN A 1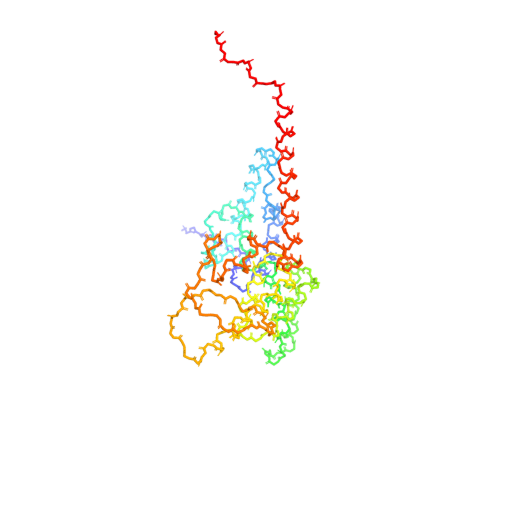 272 ? -24.166 50.251 -1.241 1.00 62.91 272 GLN A O 1
ATOM 2208 N N . ASP A 1 273 ? -25.886 50.490 0.180 1.00 59.31 273 ASP A N 1
ATOM 2209 C CA . ASP A 1 273 ? -26.664 51.393 -0.683 1.00 59.31 273 ASP A CA 1
ATOM 2210 C C . ASP A 1 273 ? -26.092 52.830 -0.735 1.00 59.31 273 ASP A C 1
ATOM 2212 O O . ASP A 1 273 ? -26.326 53.549 -1.707 1.00 59.31 273 ASP A O 1
ATOM 2216 N N . GLN A 1 274 ? -25.324 53.266 0.275 1.00 59.47 274 GLN A N 1
ATOM 2217 C CA . GLN A 1 274 ? -24.660 54.582 0.282 1.00 59.47 274 GLN A CA 1
ATOM 2218 C C . GLN A 1 274 ? -23.327 54.606 -0.486 1.00 59.47 274 GLN A C 1
ATOM 2220 O O . GLN A 1 274 ? -22.926 55.669 -0.957 1.00 59.47 274 GLN A O 1
ATOM 2225 N N . GLU A 1 275 ? -22.657 53.461 -0.651 1.00 56.66 275 GLU A N 1
ATOM 2226 C CA . GLU A 1 275 ? -21.385 53.338 -1.387 1.00 56.66 275 GLU A CA 1
ATOM 2227 C C . GLU A 1 275 ? -21.555 53.207 -2.914 1.00 56.66 275 GLU A C 1
ATOM 2229 O O . GLU A 1 275 ? -20.564 53.212 -3.643 1.00 56.66 275 GLU A O 1
ATOM 2234 N N . ALA A 1 276 ? -22.793 53.166 -3.426 1.00 56.28 276 ALA A N 1
ATOM 2235 C CA . ALA A 1 276 ? -23.084 53.054 -4.857 1.00 56.28 276 ALA A CA 1
ATOM 2236 C C . ALA A 1 276 ? -23.669 54.323 -5.535 1.00 56.28 276 ALA A C 1
ATOM 2238 O O . ALA A 1 276 ? -24.699 54.219 -6.211 1.00 56.28 276 ALA A O 1
ATOM 2239 N N . PRO A 1 277 ? -23.052 55.525 -5.467 1.00 51.16 277 PRO A N 1
ATOM 2240 C CA . PRO A 1 277 ? -23.370 56.601 -6.394 1.00 51.16 277 PRO A CA 1
ATOM 2241 C C . PRO A 1 277 ? -22.334 56.634 -7.527 1.00 51.16 277 PRO A C 1
ATOM 2243 O O . PRO A 1 277 ? -21.343 57.354 -7.447 1.00 51.16 277 PRO A O 1
ATOM 2246 N N . GLY A 1 278 ? -22.569 55.886 -8.608 1.00 53.53 278 GLY A N 1
ATOM 2247 C CA . GLY A 1 278 ? -21.849 56.136 -9.862 1.00 53.53 278 GLY A CA 1
ATOM 2248 C C . GLY A 1 278 ? -21.540 54.914 -10.706 1.00 53.53 278 GLY A C 1
ATOM 2249 O O . GLY A 1 278 ? -20.379 54.596 -10.875 1.00 53.53 278 GLY A O 1
ATOM 2250 N N . GLU A 1 279 ? -22.557 54.271 -11.278 1.00 45.03 279 GLU A N 1
ATOM 2251 C CA . GLU A 1 279 ? -22.402 53.496 -12.521 1.00 45.03 279 GLU A CA 1
ATOM 2252 C C . GLU A 1 279 ? -23.793 53.225 -13.120 1.00 45.03 279 GLU A C 1
ATOM 2254 O O . GLU A 1 279 ? -24.302 52.108 -13.173 1.00 45.03 279 GLU A O 1
ATOM 2259 N N . LYS A 1 280 ? -24.483 54.303 -13.509 1.00 47.31 280 LYS A N 1
ATOM 2260 C CA . LYS A 1 280 ? -25.722 54.225 -14.296 1.00 47.31 280 LYS A CA 1
ATOM 2261 C C . LYS A 1 280 ? -25.784 55.276 -15.400 1.00 47.31 280 LYS A C 1
ATOM 2263 O O . LYS A 1 280 ? -26.849 55.814 -15.627 1.00 47.31 280 LYS A O 1
ATOM 2268 N N . GLU A 1 281 ? -24.696 55.547 -16.118 1.00 48.28 281 GLU A N 1
ATOM 2269 C CA . GLU A 1 281 ? -24.788 56.238 -17.417 1.00 48.28 281 GLU A CA 1
ATOM 2270 C C . GLU A 1 281 ? -23.649 55.807 -18.345 1.00 48.28 281 GLU A C 1
ATOM 2272 O O . GLU A 1 281 ? -22.594 56.426 -18.351 1.00 48.28 281 GLU A O 1
ATOM 2277 N N . ALA A 1 282 ? -23.856 54.742 -19.126 1.00 47.03 282 ALA A N 1
ATOM 2278 C CA . ALA A 1 282 ? -23.171 54.543 -20.410 1.00 47.03 282 ALA A CA 1
ATOM 2279 C C . ALA A 1 282 ? -23.763 53.352 -21.181 1.00 47.03 282 ALA A C 1
ATOM 2281 O O . ALA A 1 282 ? -23.049 52.409 -21.474 1.00 47.03 282 ALA A O 1
ATOM 2282 N N . PHE A 1 283 ? -25.059 53.366 -21.505 1.00 41.91 283 PHE A N 1
ATOM 2283 C CA . PHE A 1 283 ? -25.597 52.562 -22.617 1.00 41.91 283 PHE A CA 1
ATOM 2284 C C . PHE A 1 283 ? -26.900 53.176 -23.136 1.00 41.91 283 PHE A C 1
ATOM 2286 O O . PHE A 1 283 ? -27.962 52.575 -23.027 1.00 41.91 283 PHE A O 1
ATOM 2293 N N . ILE A 1 284 ? -26.821 54.387 -23.699 1.00 39.47 284 ILE A N 1
ATOM 2294 C CA . ILE A 1 284 ? -27.818 54.884 -24.656 1.00 39.47 284 ILE A CA 1
ATOM 2295 C C . ILE A 1 284 ? -27.088 55.683 -25.755 1.00 39.47 284 ILE A C 1
ATOM 2297 O O . ILE A 1 284 ? -26.521 56.734 -25.482 1.00 39.47 284 ILE A O 1
ATOM 2301 N N . ASN A 1 285 ? -27.187 55.166 -26.986 1.00 35.19 285 ASN A N 1
ATOM 2302 C CA . ASN A 1 285 ? -27.014 55.813 -28.298 1.00 35.19 285 ASN A CA 1
ATOM 2303 C C . ASN A 1 285 ? -25.612 56.278 -28.745 1.00 35.19 285 ASN A C 1
ATOM 2305 O O . ASN A 1 285 ? -25.230 57.420 -28.502 1.00 35.19 285 ASN A O 1
ATOM 2309 N N . LEU A 1 286 ? -24.929 55.448 -29.547 1.00 36.56 286 LEU A N 1
ATOM 2310 C CA . LEU A 1 286 ? -24.797 55.564 -31.021 1.00 36.56 286 LEU A CA 1
ATOM 2311 C C . LEU A 1 286 ? -23.821 54.508 -31.557 1.00 36.56 286 LEU A C 1
ATOM 2313 O O . LEU A 1 286 ? -22.700 54.413 -31.015 1.00 36.56 286 LEU A O 1
#

pLDDT: mean 80.32, std 18.22, range [35.19, 97.12]

InterPro domains:
  IPR061502 Copia/RE1/RE2-like, N-terminal domain [PF14223] (28-195)

Solvent-accessible surface area (backbone atoms only — not comparable to full-atom values): 17400 Å² total; per-residue (Å²): 137,79,82,80,78,80,74,81,72,67,92,60,70,61,34,50,99,86,39,53,73,63,36,49,54,56,49,52,50,56,28,50,76,70,70,32,44,62,42,34,76,49,76,85,64,83,89,53,54,73,68,57,48,50,54,48,47,55,41,10,26,53,40,13,62,66,48,54,80,34,46,31,73,78,56,53,72,76,51,62,76,71,30,59,59,25,16,29,57,32,48,50,52,51,36,56,72,76,58,51,58,36,61,39,46,35,50,53,45,51,51,51,58,75,64,64,57,68,89,84,43,100,40,71,68,58,44,55,48,50,51,52,52,43,53,55,51,42,60,67,22,71,67,78,86,46,75,37,54,50,46,50,48,51,50,57,72,69,54,56,76,93,53,47,64,54,47,55,50,46,36,72,38,86,88,63,43,40,68,58,54,51,51,53,53,54,51,48,54,52,51,51,53,57,54,64,72,50,75,74,81,70,77,95,73,94,72,92,77,84,89,72,90,78,78,93,80,78,80,90,73,76,89,83,44,63,16,90,90,78,72,44,81,40,60,62,85,77,29,44,89,78,34,60,87,77,39,58,68,73,60,53,52,51,52,53,53,51,51,51,53,52,50,51,55,52,53,54,52,54,53,57,64,67,75,64,86,84,88,86,85,88,87,80,90,135

Nearest PDB structures (foldseek):
  3lhr-assembly1_A  TM=5.329E-01  e=6.506E-01  Homo sapiens
  2fi2-assembly1_B  TM=4.973E-01  e=1.410E+00  Homo sapiens
  2fi2-assembly1_A  TM=4.582E-01  e=1.272E+00  Homo sapiens

Organism: NCBI:txid560253

Sequence (286 aa):
MDPETSTFKSPIRQLTDNNYSEWLIDIKALLRGKKLWNYTQEAPDPDKSVTAQAKWRDSAMEAADLITPTISGPVKQKLQANAFDDGYLMMTSLANIYAPKGDAEFMRLTREYYSLRYEDFDSMTHYLTQIKTLEERIRGTNVILDDDKQTLLCLGMTLPEQFQYFTKIWAMTPGMTADKARNMLLEEERREKTLDTGTVGVGLIATTRHPSKRTPSGKAIDNDVVCPRCGKGHEADICWKLHPELAPEWLQERWTIEKRSRKRKWDELQQQDQEAPGEKEAFINL

Radius of gyration: 34.94 Å; Cα contacts (8 Å, |Δi|>4): 198; chains: 1; bounding box: 80×83×80 Å

Foldseek 3Di:
DDPPPPPPPPPQAADDLPCLVVNVVVLCVVCVVVVLNVLQADDDDPPDDPVVSVVSQVSQQVSLVVCVVRYDPVRVVQDDPVLSSGNNSVNVSSCCSRQNAAQLQLLVLVLVLVPDDPVVDPDPVVSVVVNVVSVVSNVSNVDDDDPFSVLLSVCCNPPDPVCNVLNNVQSVDPPRGNVNSVVVVVVVVVVVVVVVVCPPDDDDDDDDDDDDDDDDDDDDDDQPAAAPPPRHRDHVVCDCVNVVVNDDPVVVVVVVVVVVVVVVVVVVVVVVVVPDDDDDDDDDDD

Mean predicted aligned error: 17.71 Å